Protein AF-A0A1Q7KFN0-F1 (afdb_monomer)

Structure (mmCIF, N/CA/C/O backbone):
data_AF-A0A1Q7KFN0-F1
#
_entry.id   AF-A0A1Q7KFN0-F1
#
loop_
_atom_site.group_PDB
_atom_site.id
_atom_site.type_symbol
_atom_site.label_atom_id
_atom_site.label_alt_id
_atom_site.label_comp_id
_atom_site.label_asym_id
_atom_site.label_entity_id
_atom_site.label_seq_id
_atom_site.pdbx_PDB_ins_code
_atom_site.Cartn_x
_atom_site.Cartn_y
_atom_site.Cartn_z
_atom_site.occupancy
_atom_site.B_iso_or_equiv
_atom_site.auth_seq_id
_atom_site.auth_comp_id
_atom_site.auth_asym_id
_atom_site.auth_atom_id
_atom_site.pdbx_PDB_model_num
ATOM 1 N N . SER A 1 1 ? 16.112 13.177 15.888 1.00 65.56 1 SER A N 1
ATOM 2 C CA . SER A 1 1 ? 15.838 13.779 17.212 1.00 65.56 1 SER A CA 1
ATOM 3 C C . SER A 1 1 ? 16.917 14.775 17.645 1.00 65.56 1 SER A C 1
ATOM 5 O O . SER A 1 1 ? 16.640 15.966 17.633 1.00 65.56 1 SER A O 1
ATOM 7 N N . ARG A 1 2 ? 18.161 14.354 17.947 1.00 73.88 2 ARG A N 1
ATOM 8 C CA . ARG A 1 2 ? 19.226 15.244 18.478 1.00 73.88 2 ARG A CA 1
ATOM 9 C C . ARG A 1 2 ? 19.540 16.455 17.589 1.00 73.88 2 ARG A C 1
ATOM 11 O O . ARG A 1 2 ? 19.522 17.576 18.077 1.00 73.88 2 ARG A O 1
ATOM 18 N N . ALA A 1 3 ? 19.723 16.244 16.283 1.00 80.25 3 ALA A N 1
ATOM 19 C CA . ALA A 1 3 ? 19.956 17.326 15.316 1.00 80.25 3 ALA A CA 1
ATOM 20 C C . ALA A 1 3 ? 18.764 18.298 15.159 1.00 80.25 3 ALA A C 1
ATOM 22 O O . ALA A 1 3 ? 18.931 19.402 14.658 1.00 80.25 3 ALA A O 1
ATOM 23 N N . ARG A 1 4 ? 17.562 17.892 15.593 1.00 76.81 4 ARG A N 1
ATOM 24 C CA . ARG A 1 4 ? 16.311 18.668 15.533 1.00 76.81 4 ARG A CA 1
ATOM 25 C C . ARG A 1 4 ? 15.853 19.152 16.919 1.00 76.81 4 ARG A C 1
ATOM 27 O O . ARG A 1 4 ? 14.724 19.607 17.038 1.00 76.81 4 ARG A O 1
ATOM 34 N N . VAL A 1 5 ? 16.679 18.986 17.961 1.00 83.19 5 VAL A N 1
ATOM 35 C CA . VAL A 1 5 ? 16.374 19.350 19.363 1.00 83.19 5 VAL A CA 1
ATOM 36 C C . VAL A 1 5 ? 14.979 18.866 19.803 1.00 83.19 5 VAL A C 1
ATOM 38 O O . VAL A 1 5 ? 14.179 19.596 20.375 1.00 83.19 5 VAL A O 1
ATOM 41 N N . SER A 1 6 ? 14.663 17.612 19.480 1.00 82.88 6 SER A N 1
ATOM 42 C CA . SER A 1 6 ? 13.371 16.979 19.772 1.00 82.88 6 SER A CA 1
ATOM 43 C C . SER A 1 6 ? 13.553 15.709 20.590 1.00 82.88 6 SER A C 1
ATOM 45 O O . SER A 1 6 ? 14.554 15.003 20.438 1.00 82.88 6 SER A O 1
ATOM 47 N N . ASP A 1 7 ? 12.564 15.408 21.433 1.00 86.81 7 ASP A N 1
ATOM 48 C CA . ASP A 1 7 ? 12.522 14.186 22.233 1.00 86.81 7 ASP A CA 1
ATOM 49 C C . ASP A 1 7 ? 12.481 12.940 21.320 1.00 86.81 7 ASP A C 1
ATOM 51 O O . ASP A 1 7 ? 11.559 12.811 20.504 1.00 86.81 7 ASP A O 1
ATOM 55 N N . PRO A 1 8 ? 13.456 12.012 21.422 1.00 84.94 8 PRO A N 1
ATOM 56 C CA . PRO A 1 8 ? 13.431 10.740 20.703 1.00 84.94 8 PRO A CA 1
ATOM 57 C C . PRO A 1 8 ? 12.134 9.937 20.877 1.00 84.94 8 PRO A C 1
ATOM 59 O O . PRO A 1 8 ? 11.718 9.273 19.925 1.00 84.94 8 PRO A O 1
ATOM 62 N N . ALA A 1 9 ? 11.475 10.025 22.038 1.00 86.94 9 ALA A N 1
ATOM 63 C CA . ALA A 1 9 ? 10.242 9.294 22.327 1.00 86.94 9 ALA A CA 1
ATOM 64 C C . ALA A 1 9 ? 9.109 9.641 21.349 1.00 86.94 9 ALA A C 1
ATOM 66 O O . ALA A 1 9 ? 8.301 8.778 21.001 1.00 86.94 9 ALA A O 1
ATOM 67 N N . LYS A 1 10 ? 9.092 10.873 20.821 1.00 85.00 10 LYS A N 1
ATOM 68 C CA . LYS A 1 10 ? 8.131 11.302 19.794 1.00 85.00 10 LYS A CA 1
ATOM 69 C C . LYS A 1 10 ? 8.190 10.419 18.543 1.00 85.00 10 LYS A C 1
ATOM 71 O O . LYS A 1 10 ? 7.154 10.142 17.946 1.00 85.00 10 LYS A O 1
ATOM 76 N N . TYR A 1 11 ? 9.386 9.985 18.151 1.00 85.75 11 TYR A N 1
ATOM 77 C CA . TYR A 1 11 ? 9.594 9.191 16.940 1.00 85.75 11 TYR A CA 1
ATOM 78 C C . TYR A 1 11 ? 9.414 7.701 17.221 1.00 85.75 11 TYR A C 1
ATOM 80 O O . TYR A 1 11 ? 8.598 7.046 16.578 1.00 85.75 11 TYR A O 1
ATOM 88 N N . LEU A 1 12 ? 10.106 7.201 18.248 1.00 84.25 12 LEU A N 1
ATOM 89 C CA . LEU A 1 12 ? 10.138 5.775 18.575 1.00 84.25 12 LEU A CA 1
ATOM 90 C C . LEU A 1 12 ? 8.803 5.258 19.120 1.00 84.25 12 LEU A C 1
ATOM 92 O O . LEU A 1 12 ? 8.400 4.152 18.784 1.00 84.25 12 LEU A O 1
ATOM 96 N N . HIS A 1 13 ? 8.110 6.049 19.942 1.00 82.69 13 HIS A N 1
ATOM 97 C CA . HIS A 1 13 ? 6.847 5.637 20.564 1.00 82.69 13 HIS A CA 1
ATOM 98 C C . HIS A 1 13 ? 5.632 6.325 19.943 1.00 82.69 13 HIS A C 1
ATOM 100 O O . HIS A 1 13 ? 4.580 5.707 19.824 1.00 82.69 13 HIS A O 1
ATOM 106 N N . GLY A 1 14 ? 5.765 7.594 19.539 1.00 81.56 14 GLY A N 1
ATOM 107 C CA . GLY A 1 14 ? 4.648 8.354 18.973 1.00 81.56 14 GLY A CA 1
ATOM 108 C C . GLY A 1 14 ? 4.213 7.846 17.597 1.00 81.56 14 GLY A C 1
ATOM 109 O O . GLY A 1 14 ? 3.041 7.534 17.405 1.00 81.56 14 GLY A O 1
ATOM 110 N N . ILE A 1 15 ? 5.153 7.755 16.650 1.00 82.69 15 ILE A N 1
ATOM 111 C CA . ILE A 1 15 ? 4.879 7.288 15.275 1.00 82.69 15 ILE A CA 1
ATOM 112 C C . ILE A 1 15 ? 5.407 5.874 14.998 1.00 82.69 15 ILE A C 1
ATOM 114 O O . ILE A 1 15 ? 4.896 5.207 14.101 1.00 82.69 15 ILE A O 1
ATOM 118 N N . GLY A 1 16 ? 6.364 5.388 15.796 1.00 83.19 16 GLY A N 1
ATOM 119 C CA . GLY A 1 16 ? 6.905 4.028 15.704 1.00 83.19 16 GLY A CA 1
ATOM 120 C C . GLY A 1 16 ? 8.104 3.876 14.766 1.00 83.19 16 GLY A C 1
ATOM 121 O O . GLY A 1 16 ? 8.415 2.757 14.381 1.00 83.19 16 GLY A O 1
ATOM 122 N N . ILE A 1 17 ? 8.756 4.975 14.380 1.00 85.38 17 ILE A N 1
ATOM 123 C CA . ILE A 1 17 ? 9.825 4.981 13.372 1.00 85.38 17 ILE A CA 1
ATOM 124 C C . ILE A 1 17 ? 11.192 5.010 14.062 1.00 85.38 17 ILE A C 1
ATOM 126 O O . ILE A 1 17 ? 11.511 5.968 14.777 1.00 85.38 17 ILE A O 1
ATOM 130 N N . ALA A 1 18 ? 12.011 3.978 13.831 1.00 86.12 18 ALA A N 1
ATOM 131 C CA . ALA A 1 18 ? 13.387 3.915 14.329 1.00 86.12 18 ALA A CA 1
ATOM 132 C C . ALA A 1 18 ? 14.419 4.465 13.335 1.00 86.12 18 ALA A C 1
ATOM 134 O O . ALA A 1 18 ? 15.419 5.060 13.751 1.00 86.12 18 ALA A O 1
ATOM 135 N N . LYS A 1 19 ? 14.186 4.270 12.036 1.00 87.88 19 LYS A N 1
ATOM 136 C CA . LYS A 1 19 ? 15.081 4.656 10.942 1.00 87.88 19 LYS A CA 1
ATOM 137 C C . LYS A 1 19 ? 14.258 5.134 9.742 1.00 87.88 19 LYS A C 1
ATOM 139 O O . LYS A 1 19 ? 13.042 5.019 9.733 1.00 87.88 19 LYS A O 1
ATOM 144 N N . MET A 1 20 ? 14.926 5.781 8.793 1.00 88.56 20 MET A N 1
ATOM 145 C CA . MET A 1 20 ? 14.329 6.186 7.523 1.00 88.56 20 MET A CA 1
ATOM 146 C C . MET A 1 20 ? 15.378 6.064 6.425 1.00 88.56 20 MET A C 1
ATOM 148 O O . MET A 1 20 ? 16.540 6.432 6.629 1.00 88.56 20 MET A O 1
ATOM 152 N N . SER A 1 21 ? 14.959 5.582 5.261 1.00 90.50 21 SER A N 1
ATOM 153 C CA . SER A 1 21 ? 15.815 5.490 4.079 1.00 90.50 21 SER A CA 1
ATOM 154 C C . SER A 1 21 ? 15.683 6.748 3.225 1.00 90.50 21 SER A C 1
ATOM 156 O O . SER A 1 21 ? 14.578 7.220 2.969 1.00 90.50 21 SER A O 1
ATOM 158 N N . ILE A 1 22 ? 16.814 7.298 2.782 1.00 91.00 22 ILE A N 1
ATOM 159 C CA . ILE A 1 22 ? 16.879 8.453 1.879 1.00 91.00 22 ILE A CA 1
ATOM 160 C C . ILE A 1 22 ? 17.709 8.033 0.661 1.00 91.00 22 ILE A C 1
ATOM 162 O O . ILE A 1 22 ? 18.765 7.425 0.856 1.00 91.00 22 ILE A O 1
ATOM 166 N N . PRO A 1 23 ? 17.256 8.327 -0.570 1.00 92.31 23 PRO A N 1
ATOM 167 C CA . PRO A 1 23 ? 18.005 7.973 -1.767 1.00 92.31 23 PRO A CA 1
ATOM 168 C C . PRO A 1 23 ? 19.301 8.785 -1.849 1.00 92.31 23 PRO A C 1
ATOM 170 O O . PRO A 1 23 ? 19.356 9.938 -1.410 1.00 92.31 23 PRO A O 1
ATOM 173 N N . ASP A 1 24 ? 20.342 8.195 -2.436 1.00 92.31 24 ASP A N 1
ATOM 174 C CA . ASP A 1 24 ? 21.541 8.950 -2.800 1.00 92.31 24 ASP A CA 1
ATOM 175 C C . ASP A 1 24 ? 21.250 9.915 -3.969 1.00 92.31 24 ASP A C 1
ATOM 177 O O . ASP A 1 24 ? 20.260 9.797 -4.687 1.00 92.31 24 ASP A O 1
ATOM 181 N N . THR A 1 25 ? 22.156 10.862 -4.195 1.00 90.06 25 THR A N 1
ATOM 182 C CA . THR A 1 25 ? 22.111 11.906 -5.230 1.00 90.06 25 THR A CA 1
ATOM 183 C C . THR A 1 25 ? 21.866 11.359 -6.642 1.00 90.06 25 THR A C 1
ATOM 185 O O . THR A 1 25 ? 21.316 12.062 -7.485 1.00 90.06 25 THR A O 1
ATOM 188 N N . TYR A 1 26 ? 22.270 10.114 -6.908 1.00 90.25 26 TYR A N 1
ATOM 189 C CA . TYR A 1 26 ? 22.143 9.455 -8.213 1.00 90.25 26 TYR A CA 1
ATOM 190 C C . TYR A 1 26 ? 21.016 8.413 -8.270 1.00 90.25 26 TYR A C 1
ATOM 192 O O . TYR A 1 26 ? 20.997 7.581 -9.177 1.00 90.25 26 TYR A O 1
ATOM 200 N N . GLN A 1 27 ? 20.099 8.422 -7.299 1.00 94.62 27 GLN A N 1
ATOM 201 C CA . GLN A 1 27 ? 18.967 7.502 -7.240 1.00 94.62 27 GLN A CA 1
ATOM 202 C C . GLN A 1 27 ? 17.648 8.273 -7.301 1.00 94.62 27 GLN A C 1
ATOM 204 O O . GLN A 1 27 ? 17.319 9.051 -6.409 1.00 94.62 27 GLN A O 1
ATOM 209 N N . ASP A 1 28 ? 16.875 8.013 -8.349 1.00 96.44 28 ASP A N 1
ATOM 210 C CA . ASP A 1 28 ? 15.471 8.399 -8.454 1.00 96.44 28 ASP A CA 1
ATOM 211 C C . ASP A 1 28 ? 14.565 7.154 -8.390 1.00 96.44 28 ASP A C 1
ATOM 213 O O . ASP A 1 28 ? 15.042 6.019 -8.275 1.00 96.44 28 ASP A O 1
ATOM 217 N N . SER A 1 29 ? 13.249 7.354 -8.473 1.00 96.62 29 SER A N 1
ATOM 218 C CA . SER A 1 29 ? 12.259 6.267 -8.509 1.00 96.62 29 SER A CA 1
ATOM 219 C C . SER A 1 29 ? 12.517 5.267 -9.645 1.00 96.62 29 SER A C 1
ATOM 221 O O . SER A 1 29 ? 12.348 4.062 -9.467 1.00 96.62 29 SER A O 1
ATOM 223 N N . SER A 1 30 ? 13.024 5.725 -10.793 1.00 98.06 30 SER A N 1
ATOM 224 C CA . SER A 1 30 ? 13.352 4.843 -11.917 1.00 98.06 30 SER A CA 1
ATOM 225 C C . SER A 1 30 ? 14.503 3.901 -11.575 1.00 98.06 30 SER A C 1
ATOM 227 O O . SER A 1 30 ? 14.438 2.709 -11.882 1.00 98.06 30 SER A O 1
ATOM 229 N N . VAL A 1 31 ? 15.560 4.415 -10.939 1.00 98.00 31 VAL A N 1
ATOM 230 C CA . VAL A 1 31 ? 16.719 3.616 -10.515 1.00 98.00 31 VAL A CA 1
ATOM 231 C C . VAL A 1 31 ? 16.319 2.614 -9.433 1.00 98.00 31 VAL A C 1
ATOM 233 O O . VAL A 1 31 ? 16.723 1.450 -9.495 1.00 98.00 31 VAL A O 1
ATOM 236 N N . LEU A 1 32 ? 15.507 3.039 -8.460 1.00 98.38 32 LEU A N 1
ATOM 237 C CA . LEU A 1 32 ? 15.004 2.158 -7.404 1.00 98.38 32 LEU A CA 1
ATOM 238 C C . LEU A 1 32 ? 14.172 1.007 -7.992 1.00 98.38 32 LEU A C 1
ATOM 240 O O . LEU A 1 32 ? 14.457 -0.156 -7.696 1.00 98.38 32 LEU A O 1
ATOM 244 N N . ALA A 1 33 ? 13.225 1.304 -8.888 1.00 98.62 33 ALA A N 1
ATOM 245 C CA . ALA A 1 33 ? 12.440 0.282 -9.581 1.00 98.62 33 ALA A CA 1
ATOM 246 C C . ALA A 1 33 ? 13.307 -0.664 -10.419 1.00 98.62 33 ALA A C 1
ATOM 248 O O . ALA A 1 33 ? 13.154 -1.883 -10.329 1.00 98.62 33 ALA A O 1
ATOM 249 N N . ALA A 1 34 ? 14.246 -0.134 -11.210 1.00 98.50 34 ALA A N 1
ATOM 250 C CA . ALA A 1 34 ? 15.111 -0.960 -12.049 1.00 98.50 34 ALA A CA 1
ATOM 251 C C . ALA A 1 34 ? 15.941 -1.952 -11.224 1.00 98.50 34 ALA A C 1
ATOM 253 O O . ALA A 1 34 ? 16.061 -3.111 -11.620 1.00 98.50 34 ALA A O 1
ATOM 254 N N . ASN A 1 35 ? 16.459 -1.533 -10.065 1.00 98.38 35 ASN A N 1
ATOM 255 C CA . ASN A 1 35 ? 17.198 -2.417 -9.163 1.00 98.38 35 ASN A CA 1
ATOM 256 C C . ASN A 1 35 ? 16.303 -3.508 -8.558 1.00 98.38 35 ASN A C 1
ATOM 258 O O . ASN A 1 35 ? 16.686 -4.677 -8.588 1.00 98.38 35 ASN A O 1
ATOM 262 N N . ALA A 1 36 ? 15.106 -3.158 -8.074 1.00 98.69 36 ALA A N 1
ATOM 263 C CA . ALA A 1 36 ? 14.165 -4.132 -7.512 1.00 98.69 36 ALA A CA 1
ATOM 264 C C . ALA A 1 36 ? 13.728 -5.179 -8.554 1.00 98.69 36 ALA A C 1
ATOM 266 O O . ALA A 1 36 ? 13.680 -6.377 -8.270 1.00 98.69 36 ALA A O 1
ATOM 267 N N . ILE A 1 37 ? 13.457 -4.739 -9.786 1.00 98.75 37 ILE A N 1
ATOM 268 C CA . ILE A 1 37 ? 13.063 -5.622 -10.889 1.00 98.75 37 ILE A CA 1
ATOM 269 C C . ILE A 1 37 ? 14.236 -6.495 -11.340 1.00 98.75 37 ILE A C 1
ATOM 271 O O . ILE A 1 37 ? 14.052 -7.691 -11.554 1.00 98.75 37 ILE A O 1
ATOM 275 N N . PHE A 1 38 ? 15.438 -5.929 -11.457 1.00 98.62 38 PHE A N 1
ATOM 276 C CA . PHE A 1 38 ? 16.647 -6.689 -11.772 1.00 98.62 38 PHE A CA 1
ATOM 277 C C . PHE A 1 38 ? 16.875 -7.804 -10.742 1.00 98.62 38 PHE A C 1
ATOM 279 O O . PHE A 1 38 ? 17.011 -8.967 -11.110 1.00 98.62 38 PHE A O 1
ATOM 286 N N . GLU A 1 39 ? 16.819 -7.479 -9.450 1.00 98.56 39 GLU A N 1
ATOM 287 C CA . GLU A 1 39 ? 16.966 -8.454 -8.367 1.00 98.56 39 GLU A CA 1
ATOM 288 C C . GLU A 1 39 ? 15.898 -9.555 -8.426 1.00 98.56 39 GLU A C 1
ATOM 290 O O . GLU A 1 39 ? 16.213 -10.736 -8.254 1.00 98.56 39 GLU A O 1
ATOM 295 N N . LEU A 1 40 ? 14.645 -9.197 -8.723 1.00 98.50 40 LEU A N 1
ATOM 296 C CA . LEU A 1 40 ? 13.559 -10.157 -8.912 1.00 98.50 40 LEU A CA 1
ATOM 297 C C . LEU A 1 40 ? 13.821 -11.100 -10.093 1.00 98.50 40 LEU A C 1
ATOM 299 O O . LEU A 1 40 ? 13.615 -12.311 -9.949 1.00 98.50 40 LEU A O 1
ATOM 303 N N . ILE A 1 41 ? 14.268 -10.571 -11.238 1.00 98.25 41 ILE A N 1
ATOM 304 C CA . ILE A 1 41 ? 14.582 -11.352 -12.443 1.00 98.25 41 ILE A CA 1
ATOM 305 C C . ILE A 1 41 ? 15.714 -12.339 -12.152 1.00 98.25 41 ILE A C 1
ATOM 307 O O . ILE A 1 41 ? 15.545 -13.534 -12.404 1.00 98.25 41 ILE A O 1
ATOM 311 N N . GLU A 1 42 ? 16.817 -11.870 -11.562 1.00 98.19 42 GLU A N 1
ATOM 312 C CA . GLU A 1 42 ? 17.982 -12.701 -11.242 1.00 98.19 42 GLU A CA 1
ATOM 313 C C . GLU A 1 42 ? 17.633 -13.802 -10.231 1.00 98.19 42 GLU A C 1
ATOM 315 O O . GLU A 1 42 ? 17.916 -14.979 -10.459 1.00 98.19 42 GLU A O 1
ATOM 320 N N . ARG A 1 43 ? 16.941 -13.460 -9.133 1.00 97.38 43 ARG A N 1
ATOM 321 C CA . ARG A 1 43 ? 16.572 -14.430 -8.083 1.00 97.38 43 ARG A CA 1
ATOM 322 C C . ARG A 1 43 ? 15.616 -15.517 -8.556 1.00 97.38 43 ARG A C 1
ATOM 324 O O . ARG A 1 43 ? 15.597 -16.603 -7.981 1.00 97.38 43 ARG A O 1
ATOM 331 N N . ASN A 1 44 ? 14.806 -15.228 -9.571 1.00 96.38 44 ASN A N 1
ATOM 332 C CA . ASN A 1 44 ? 13.853 -16.180 -10.137 1.00 96.38 44 ASN A CA 1
ATOM 333 C C . ASN A 1 44 ? 14.339 -16.790 -11.462 1.00 96.38 44 ASN A C 1
ATOM 335 O O . ASN A 1 44 ? 13.585 -17.546 -12.076 1.00 96.38 44 ASN A O 1
ATOM 339 N N . A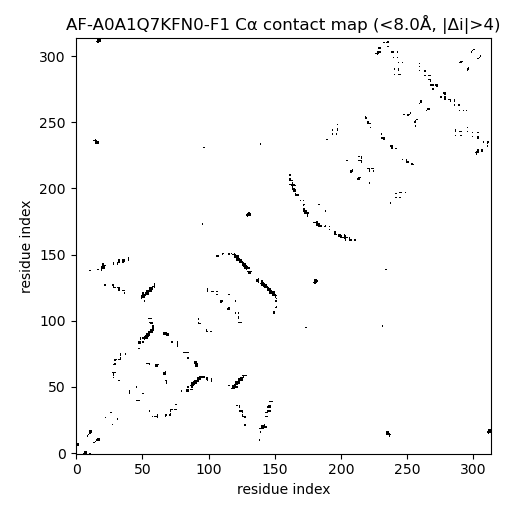SN A 1 45 ? 15.571 -16.483 -11.893 1.00 96.25 45 ASN A N 1
ATOM 340 C CA . ASN A 1 45 ? 16.154 -16.922 -13.162 1.00 96.25 45 ASN A CA 1
ATOM 341 C C . ASN A 1 45 ? 15.194 -16.706 -14.352 1.00 96.25 45 ASN A C 1
ATOM 343 O O . ASN A 1 45 ? 14.941 -17.610 -15.156 1.00 96.25 45 ASN A O 1
ATOM 347 N N . LEU A 1 46 ? 14.576 -15.522 -14.417 1.00 96.56 46 LEU A N 1
ATOM 348 C CA . LEU A 1 46 ? 13.593 -15.208 -15.451 1.00 96.56 46 LEU A CA 1
ATOM 349 C C . LEU A 1 46 ? 14.297 -14.797 -16.741 1.00 96.56 46 LEU A C 1
ATOM 351 O O . LEU A 1 46 ? 15.132 -13.899 -16.762 1.00 96.56 46 LEU A O 1
ATOM 355 N N . SER A 1 47 ? 13.896 -15.401 -17.858 1.00 96.31 47 SER A N 1
ATOM 356 C CA . SER A 1 47 ? 14.276 -14.876 -19.168 1.00 96.31 47 SER A CA 1
ATOM 357 C C . SER A 1 47 ? 13.473 -13.602 -19.466 1.00 96.31 47 SER A C 1
ATOM 359 O O . SER A 1 47 ? 12.241 -13.659 -19.395 1.00 96.31 47 SER A O 1
ATOM 361 N N . PRO A 1 48 ? 14.108 -12.492 -19.892 1.00 96.25 48 PRO A N 1
ATOM 362 C CA . PRO A 1 48 ? 13.404 -11.286 -20.338 1.00 96.25 48 PRO A CA 1
ATOM 363 C C . PRO A 1 48 ? 12.333 -11.554 -21.406 1.00 96.25 48 PRO A C 1
ATOM 365 O O . PRO A 1 48 ? 11.268 -10.940 -21.396 1.00 96.25 48 PRO A O 1
ATOM 368 N N . ALA A 1 49 ? 12.557 -12.544 -22.279 1.00 95.50 49 ALA A N 1
ATOM 369 C CA . ALA A 1 49 ? 11.593 -12.949 -23.304 1.00 95.50 49 ALA A CA 1
ATOM 370 C C . ALA A 1 49 ? 10.259 -13.464 -22.719 1.00 95.50 49 ALA A C 1
ATOM 372 O O . ALA A 1 49 ? 9.213 -13.350 -23.363 1.00 95.50 49 ALA A O 1
ATOM 373 N N . ASN A 1 50 ? 10.277 -13.979 -21.487 1.00 96.62 50 ASN A N 1
ATOM 374 C CA . ASN A 1 50 ? 9.105 -14.517 -20.795 1.00 96.62 50 ASN A CA 1
ATOM 375 C C . ASN A 1 50 ? 8.344 -13.457 -19.978 1.00 96.62 50 ASN A C 1
ATOM 377 O O . ASN A 1 50 ? 7.321 -13.782 -19.380 1.00 96.62 50 ASN A O 1
ATOM 381 N N . ILE A 1 51 ? 8.790 -12.196 -19.967 1.00 97.81 51 ILE A N 1
ATOM 382 C CA . ILE A 1 51 ? 8.141 -11.098 -19.234 1.00 97.81 51 ILE A CA 1
ATOM 383 C C . ILE A 1 51 ? 7.277 -10.301 -20.204 1.00 97.81 51 ILE A C 1
ATOM 385 O O . ILE A 1 51 ? 7.807 -9.642 -21.097 1.00 97.81 51 ILE A O 1
ATOM 389 N N . ALA A 1 52 ? 5.956 -10.372 -20.068 1.00 97.44 52 ALA A N 1
ATOM 390 C CA . ALA A 1 52 ? 5.001 -9.688 -20.943 1.00 97.44 52 ALA A CA 1
ATOM 391 C C . ALA A 1 52 ? 4.816 -8.213 -20.630 1.00 97.44 52 ALA A C 1
ATOM 393 O O . ALA A 1 52 ? 4.604 -7.428 -21.554 1.00 97.44 52 ALA A O 1
ATOM 394 N N . ARG A 1 53 ? 4.908 -7.850 -19.356 1.00 97.19 53 ARG A N 1
ATOM 395 C CA . ARG A 1 53 ? 4.651 -6.494 -18.887 1.00 97.19 53 ARG A CA 1
ATOM 396 C C . ARG A 1 53 ? 5.490 -6.169 -17.659 1.00 97.19 53 ARG A C 1
ATOM 398 O O . ARG A 1 53 ? 5.744 -7.055 -16.845 1.00 97.19 53 ARG A O 1
ATOM 405 N N . ILE A 1 54 ? 5.931 -4.919 -17.586 1.00 98.44 54 ILE A N 1
ATOM 406 C CA . ILE A 1 54 ? 6.587 -4.302 -16.435 1.00 98.44 54 ILE A CA 1
ATOM 407 C C . ILE A 1 54 ? 5.839 -2.997 -16.169 1.00 98.44 54 ILE A C 1
ATOM 409 O O . ILE A 1 54 ? 6.107 -1.976 -16.801 1.00 98.44 54 ILE A O 1
ATOM 413 N N . ASP A 1 55 ? 4.875 -3.058 -15.263 1.00 98.44 55 ASP A N 1
ATOM 414 C CA . ASP A 1 55 ? 4.047 -1.919 -14.887 1.00 98.44 55 ASP A CA 1
ATOM 415 C C . ASP A 1 55 ? 4.602 -1.276 -13.613 1.00 98.44 55 ASP A C 1
ATOM 417 O O . ASP A 1 55 ? 4.979 -1.971 -12.665 1.00 98.44 55 ASP A O 1
ATOM 421 N N . ILE A 1 56 ? 4.688 0.055 -13.602 1.00 98.56 56 ILE A N 1
ATOM 422 C CA . ILE A 1 56 ? 5.230 0.820 -12.477 1.00 98.56 56 ILE A CA 1
ATOM 423 C C . ILE A 1 56 ? 4.101 1.585 -11.798 1.00 98.56 56 ILE A C 1
ATOM 425 O O . ILE A 1 56 ? 3.389 2.336 -12.454 1.00 98.56 56 ILE A O 1
ATOM 429 N N . ALA A 1 57 ? 3.961 1.427 -10.489 1.00 98.38 57 ALA A N 1
ATOM 430 C CA . ALA A 1 57 ? 3.081 2.226 -9.650 1.00 98.38 57 ALA A CA 1
ATOM 431 C C . ALA A 1 57 ? 3.926 3.217 -8.843 1.00 98.38 57 ALA A C 1
ATOM 433 O O . ALA A 1 57 ? 4.845 2.811 -8.127 1.00 98.38 57 ALA A O 1
ATOM 434 N N . THR A 1 58 ? 3.666 4.514 -9.003 1.00 97.44 58 THR A N 1
ATOM 435 C CA . THR A 1 58 ? 4.441 5.561 -8.326 1.00 97.44 58 THR A CA 1
ATOM 436 C C . THR A 1 58 ? 3.681 6.881 -8.258 1.00 97.44 58 THR A C 1
ATOM 438 O O . THR A 1 58 ? 3.002 7.295 -9.202 1.00 97.44 58 THR A O 1
ATOM 441 N N . GLU A 1 59 ? 3.861 7.611 -7.162 1.00 94.81 59 GLU A N 1
ATOM 442 C CA . GLU A 1 59 ? 3.518 9.034 -7.067 1.00 94.81 59 GLU A CA 1
ATOM 443 C C . GLU A 1 59 ? 4.738 9.952 -7.282 1.00 94.81 59 GLU A C 1
ATOM 445 O O . GLU A 1 59 ? 4.634 11.182 -7.266 1.00 94.81 59 GLU A O 1
ATOM 450 N N . THR A 1 60 ? 5.904 9.364 -7.546 1.00 94.06 60 THR A N 1
ATOM 451 C CA . THR A 1 60 ? 7.195 10.026 -7.762 1.00 94.06 60 THR A CA 1
ATOM 452 C C . THR A 1 60 ? 7.660 9.846 -9.210 1.00 94.06 60 THR A C 1
ATOM 454 O O . THR A 1 60 ? 8.779 9.410 -9.482 1.00 94.06 60 THR A O 1
ATOM 457 N N . GLY A 1 61 ? 6.792 10.194 -10.162 1.00 92.94 61 GLY A N 1
ATOM 458 C CA . GLY A 1 61 ? 7.151 10.238 -11.583 1.00 92.94 61 GLY A CA 1
ATOM 459 C C . GLY A 1 61 ? 8.275 11.248 -11.858 1.00 92.94 61 GLY A C 1
ATOM 460 O O . GLY A 1 61 ? 8.383 12.272 -11.181 1.00 92.94 61 GLY A O 1
ATOM 461 N N . VAL A 1 62 ? 9.114 10.950 -12.850 1.00 93.06 62 VAL A N 1
ATOM 462 C CA . VAL A 1 62 ? 10.271 11.786 -13.237 1.00 93.06 62 VAL A CA 1
ATOM 463 C C . VAL A 1 62 ? 10.023 12.626 -14.493 1.00 93.06 62 VAL A C 1
ATOM 465 O O . VAL A 1 62 ? 10.810 13.516 -14.803 1.00 93.06 62 VAL A O 1
ATOM 468 N N . ASP A 1 63 ? 8.940 12.340 -15.213 1.00 94.25 63 ASP A N 1
ATOM 469 C CA . ASP A 1 63 ? 8.514 13.016 -16.437 1.00 94.25 63 ASP A CA 1
ATOM 470 C C . ASP A 1 63 ? 6.975 12.973 -16.515 1.00 94.25 63 ASP A C 1
ATOM 472 O O . ASP A 1 63 ? 6.347 12.069 -15.959 1.00 94.25 63 ASP A O 1
ATOM 476 N N . GLU A 1 64 ? 6.353 13.964 -17.156 1.00 92.12 64 GLU A N 1
ATOM 477 C CA . GLU A 1 64 ? 4.886 14.067 -17.245 1.00 92.12 64 GLU A CA 1
ATOM 478 C C . GLU A 1 64 ? 4.282 13.206 -18.363 1.00 92.12 64 GLU A C 1
ATOM 480 O O . GLU A 1 64 ? 3.083 12.935 -18.357 1.00 92.12 64 GLU A O 1
ATOM 485 N N . SER A 1 65 ? 5.092 12.781 -19.334 1.00 93.94 65 SER A N 1
ATOM 486 C CA . SER A 1 65 ? 4.638 12.015 -20.495 1.00 93.94 65 SER A CA 1
ATOM 487 C C . SER A 1 65 ? 5.341 10.671 -20.616 1.00 93.94 65 SER A C 1
ATOM 489 O O . SER A 1 65 ? 4.696 9.664 -20.917 1.00 93.94 65 SER A O 1
ATOM 491 N N . LYS A 1 66 ? 6.658 10.631 -20.410 1.00 96.69 66 LYS A N 1
ATOM 492 C CA . LYS A 1 66 ? 7.433 9.399 -20.500 1.00 96.69 66 LYS A CA 1
ATOM 493 C C . LYS A 1 66 ? 7.337 8.631 -19.173 1.00 96.69 66 LYS A C 1
ATOM 495 O O . LYS A 1 66 ? 7.908 9.080 -18.185 1.00 96.69 66 LYS A O 1
ATOM 500 N N . PRO A 1 67 ? 6.714 7.440 -19.142 1.00 96.88 67 PRO A N 1
ATOM 501 C CA . PRO A 1 67 ? 6.529 6.706 -17.893 1.00 96.88 67 PRO A CA 1
ATOM 502 C C . PRO A 1 67 ? 7.865 6.215 -17.325 1.00 96.88 67 PRO A C 1
ATOM 504 O O . PRO A 1 67 ? 8.767 5.841 -18.089 1.00 96.88 67 PRO A O 1
ATOM 507 N N . VAL A 1 68 ? 7.961 6.098 -15.996 1.00 98.06 68 VAL A N 1
ATOM 508 C CA . VAL A 1 68 ? 9.097 5.463 -15.298 1.00 98.06 68 VAL A CA 1
ATOM 509 C C . VAL A 1 68 ? 9.416 4.082 -15.890 1.00 98.06 68 VAL A C 1
ATOM 511 O O . VAL A 1 68 ? 10.587 3.744 -16.085 1.00 98.06 68 VAL A O 1
ATOM 514 N N . ALA A 1 69 ? 8.393 3.326 -16.308 1.00 97.94 69 ALA A N 1
ATOM 515 C CA . ALA A 1 69 ? 8.541 2.040 -16.996 1.00 97.94 69 ALA A CA 1
ATOM 516 C C . ALA A 1 69 ? 9.505 2.103 -18.200 1.00 97.94 69 ALA A C 1
ATOM 518 O O . ALA A 1 69 ? 10.341 1.219 -18.385 1.00 97.94 69 ALA A O 1
ATOM 519 N N . ALA A 1 70 ? 9.472 3.178 -18.996 1.00 97.44 70 ALA A N 1
ATOM 520 C CA . ALA A 1 70 ? 10.351 3.322 -20.156 1.00 97.44 70 ALA A CA 1
ATOM 521 C C . ALA A 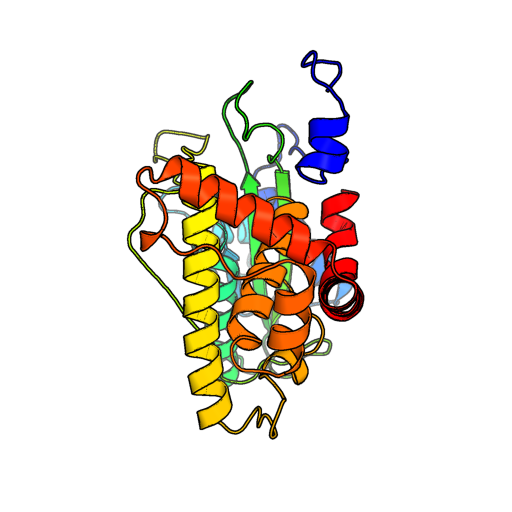1 70 ? 11.827 3.522 -19.763 1.00 97.44 70 ALA A C 1
ATOM 523 O O . ALA A 1 70 ? 12.726 3.033 -20.454 1.00 97.44 70 ALA A O 1
ATOM 524 N N . TYR A 1 71 ? 12.098 4.227 -18.659 1.00 98.00 71 TYR A N 1
ATOM 525 C CA . TYR A 1 71 ? 13.454 4.369 -18.118 1.00 98.00 71 TYR A CA 1
ATOM 526 C C . TYR A 1 71 ? 13.965 3.039 -17.557 1.00 98.00 71 TYR A C 1
ATOM 528 O O . TYR A 1 71 ? 15.092 2.640 -17.860 1.00 98.00 71 TYR A O 1
ATOM 536 N N . VAL A 1 72 ? 13.111 2.319 -16.824 1.00 98.38 72 VAL A N 1
ATOM 537 C CA . VAL A 1 72 ? 13.390 0.973 -16.302 1.00 98.38 72 VAL A CA 1
ATOM 538 C C . VAL A 1 72 ? 13.752 0.007 -17.431 1.00 98.38 72 VAL A C 1
ATOM 540 O O . VAL A 1 72 ? 14.789 -0.649 -17.356 1.00 98.38 72 VAL A O 1
ATOM 543 N N . HIS A 1 73 ? 12.974 -0.030 -18.518 1.00 97.69 73 HIS A N 1
ATOM 544 C CA . HIS A 1 73 ? 13.289 -0.852 -19.692 1.00 97.69 73 HIS A CA 1
ATOM 545 C C . HIS A 1 73 ? 14.688 -0.551 -20.236 1.00 97.69 73 HIS A C 1
ATOM 547 O O . HIS A 1 73 ? 15.483 -1.465 -20.446 1.00 97.69 73 HIS A O 1
ATOM 553 N N . GLY A 1 74 ? 15.012 0.732 -20.424 1.00 97.56 74 GLY A N 1
ATOM 554 C CA . GLY A 1 74 ? 16.323 1.150 -20.914 1.00 97.56 74 GLY A CA 1
ATOM 555 C C . GLY A 1 74 ? 17.475 0.718 -20.001 1.00 97.56 74 GLY A C 1
ATOM 556 O O . GLY A 1 74 ? 18.527 0.324 -20.500 1.00 97.56 74 GLY A O 1
ATOM 557 N N . MET A 1 75 ? 17.286 0.758 -18.679 1.00 98.12 75 MET A N 1
ATOM 558 C CA . MET A 1 75 ? 18.288 0.303 -17.708 1.00 98.12 75 MET A CA 1
ATOM 559 C C . MET A 1 75 ? 18.447 -1.220 -17.698 1.00 98.12 75 MET A C 1
ATOM 561 O O . MET A 1 75 ? 19.574 -1.714 -17.711 1.00 98.12 75 MET A O 1
ATOM 565 N N . LEU A 1 76 ? 17.350 -1.978 -17.751 1.00 98.38 76 LEU A N 1
ATOM 566 C CA . LEU A 1 76 ? 17.400 -3.442 -17.809 1.00 98.38 76 LEU A CA 1
ATOM 567 C C . LEU A 1 76 ? 18.032 -3.938 -19.120 1.00 98.38 76 LEU A C 1
ATOM 569 O O . LEU A 1 76 ? 18.824 -4.880 -19.105 1.00 98.38 76 LEU A O 1
ATOM 573 N N . GLU A 1 77 ? 17.774 -3.283 -20.255 1.00 97.88 77 GLU A N 1
ATOM 574 C CA . GLU A 1 77 ? 18.407 -3.638 -21.535 1.00 97.88 77 GLU A CA 1
ATOM 575 C C . GLU A 1 77 ? 19.928 -3.408 -21.549 1.00 97.88 77 GLU A C 1
ATOM 577 O O . GLU A 1 77 ? 20.636 -4.083 -22.298 1.00 97.88 77 GLU A O 1
ATOM 582 N N . GLN A 1 78 ? 20.472 -2.530 -20.696 1.00 97.75 78 GLN A N 1
ATOM 583 C CA . GLN A 1 78 ? 21.929 -2.423 -20.522 1.00 97.75 78 GLN A CA 1
ATOM 584 C C . GLN A 1 78 ? 22.534 -3.690 -19.901 1.00 97.75 78 GLN A C 1
ATOM 586 O O . GLN A 1 78 ? 23.718 -3.957 -20.102 1.00 97.75 78 GLN A O 1
ATOM 591 N N . LYS A 1 79 ? 21.742 -4.472 -19.155 1.00 97.62 79 LYS A N 1
ATOM 592 C CA . LYS A 1 79 ? 22.163 -5.747 -18.556 1.00 97.62 79 LYS A CA 1
ATOM 593 C C . LYS A 1 79 ? 21.847 -6.941 -19.445 1.00 97.62 79 LYS A C 1
ATOM 595 O O . LYS A 1 79 ? 22.716 -7.780 -19.656 1.00 97.62 79 LYS A O 1
ATOM 600 N N . TYR A 1 80 ? 20.639 -6.995 -19.996 1.00 97.69 80 TYR A N 1
ATOM 601 C CA . TYR A 1 80 ? 20.156 -8.159 -20.746 1.00 97.69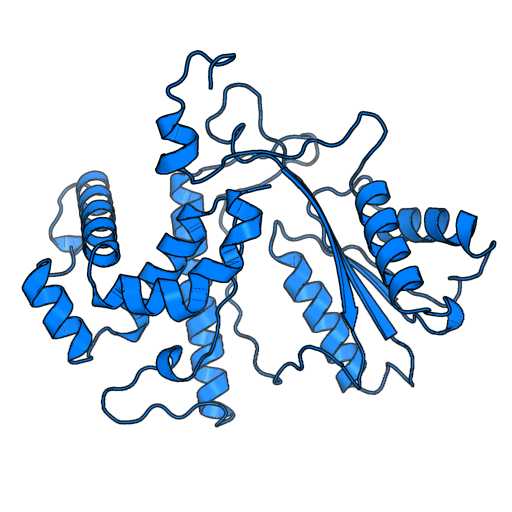 80 TYR A CA 1
ATOM 602 C C . TYR A 1 80 ? 20.360 -8.072 -22.264 1.00 97.69 80 TYR A C 1
ATOM 604 O O . TYR A 1 80 ? 20.102 -9.038 -22.980 1.00 97.69 80 TYR A O 1
ATOM 612 N N . GLY A 1 81 ? 20.842 -6.934 -22.763 1.00 97.81 81 GLY A N 1
ATOM 613 C CA . GLY A 1 81 ? 21.094 -6.693 -24.177 1.00 97.81 81 GLY A CA 1
ATOM 614 C C . GLY A 1 81 ? 20.019 -5.831 -24.836 1.00 97.81 81 GLY A C 1
ATOM 615 O O . GLY A 1 81 ? 18.828 -5.892 -24.524 1.00 97.81 81 GLY A O 1
ATOM 616 N N . LYS A 1 82 ? 20.459 -5.020 -25.803 1.00 96.88 82 LYS A N 1
ATOM 617 C CA . LYS A 1 82 ? 19.596 -4.092 -26.537 1.00 96.88 82 LYS A CA 1
ATOM 618 C C . LYS A 1 82 ? 18.460 -4.840 -27.235 1.00 96.88 82 LYS A C 1
ATOM 620 O O . LYS A 1 82 ? 18.694 -5.706 -28.076 1.00 96.88 82 LYS A O 1
ATOM 625 N N . GLY A 1 83 ? 17.229 -4.430 -26.956 1.00 95.88 83 GLY A N 1
ATOM 626 C CA . GLY A 1 83 ? 16.018 -5.011 -27.515 1.00 95.88 83 GLY A CA 1
ATOM 627 C C . GLY A 1 83 ? 15.488 -6.262 -26.807 1.00 95.88 83 GLY A C 1
ATOM 628 O O . GLY A 1 83 ? 14.496 -6.818 -27.284 1.00 95.88 83 GLY A O 1
ATOM 629 N N . ALA A 1 84 ? 16.106 -6.700 -25.703 1.00 97.25 84 ALA A N 1
ATOM 630 C CA . ALA A 1 84 ? 15.660 -7.862 -24.930 1.00 97.25 84 ALA A CA 1
ATOM 631 C C . ALA A 1 84 ? 14.225 -7.716 -24.388 1.00 97.25 84 ALA A C 1
ATOM 633 O O . ALA A 1 84 ? 13.549 -8.724 -24.192 1.00 97.25 84 ALA A O 1
ATOM 634 N N . LEU A 1 85 ? 13.740 -6.479 -24.206 1.00 97.19 85 LEU A N 1
ATOM 635 C CA . LEU A 1 85 ? 12.413 -6.168 -23.664 1.00 97.19 85 LEU A CA 1
ATOM 636 C C . LEU A 1 85 ? 11.476 -5.523 -24.702 1.00 97.19 85 LEU A C 1
ATOM 638 O O . LEU A 1 85 ? 10.427 -4.988 -24.354 1.00 97.19 85 LEU A O 1
ATOM 642 N N . LYS A 1 86 ? 11.786 -5.604 -26.006 1.00 95.44 86 LYS A N 1
ATOM 643 C CA . LYS A 1 86 ? 10.937 -5.024 -27.076 1.00 95.44 86 LYS A CA 1
ATOM 644 C C . LYS A 1 86 ? 9.513 -5.575 -27.135 1.00 95.44 86 LYS A C 1
ATOM 646 O O . LYS A 1 86 ? 8.642 -4.942 -27.721 1.00 95.44 86 LYS A O 1
ATOM 651 N N . LYS A 1 87 ? 9.291 -6.781 -26.607 1.00 95.31 87 LYS A N 1
ATOM 652 C CA . LYS A 1 87 ? 7.975 -7.440 -26.552 1.00 95.31 87 LYS A CA 1
ATOM 653 C C . LYS A 1 87 ? 7.357 -7.379 -25.154 1.00 95.31 87 LYS A C 1
ATOM 655 O O . LYS A 1 87 ? 6.462 -8.171 -24.855 1.00 95.31 87 LYS A O 1
ATOM 660 N N . THR A 1 88 ? 7.862 -6.494 -24.305 1.00 97.25 88 THR A N 1
ATOM 661 C CA . THR A 1 88 ? 7.385 -6.248 -22.947 1.00 97.25 88 THR A CA 1
ATOM 662 C C . THR A 1 88 ? 6.696 -4.888 -22.953 1.00 97.25 88 THR A C 1
ATOM 664 O O . THR A 1 88 ? 7.296 -3.907 -23.387 1.00 97.25 88 THR A O 1
ATOM 667 N N . SER A 1 89 ? 5.424 -4.820 -22.564 1.00 95.81 89 SER A N 1
ATOM 668 C CA . SER A 1 89 ? 4.742 -3.535 -22.369 1.00 95.81 89 SER A CA 1
ATOM 669 C C . SER A 1 89 ? 5.076 -2.956 -20.995 1.00 95.81 89 SER A C 1
ATOM 671 O O . SER A 1 89 ? 5.572 -3.672 -20.131 1.00 95.81 89 SER A O 1
ATOM 673 N N . GLY A 1 90 ? 4.764 -1.688 -20.770 1.00 94.31 90 GLY A N 1
ATOM 674 C CA . GLY A 1 90 ? 4.852 -1.095 -19.442 1.00 94.31 90 GLY A CA 1
ATOM 675 C C . GLY A 1 90 ? 4.201 0.274 -19.418 1.00 94.31 90 GLY A C 1
ATOM 676 O O . GLY A 1 90 ? 4.410 1.069 -20.338 1.00 94.31 90 GLY A O 1
ATOM 677 N N . VAL A 1 91 ? 3.396 0.528 -18.392 1.00 96.06 91 VAL A N 1
ATOM 678 C CA . VAL A 1 91 ? 2.786 1.838 -18.129 1.00 96.06 91 VAL A CA 1
ATOM 679 C C . VAL A 1 91 ? 3.125 2.323 -16.718 1.00 96.06 91 VAL A C 1
ATOM 681 O O . VAL A 1 91 ? 3.691 1.582 -15.913 1.00 96.06 91 VAL A O 1
ATOM 684 N N . GLU A 1 92 ? 2.813 3.588 -16.443 1.00 97.81 92 GLU A N 1
ATOM 685 C CA . GLU A 1 92 ? 2.885 4.176 -15.105 1.00 97.81 92 GLU A CA 1
ATOM 686 C C . GLU A 1 92 ? 1.465 4.360 -14.556 1.00 97.81 92 GLU A C 1
ATOM 688 O O . GLU A 1 92 ? 0.635 4.998 -15.204 1.00 97.81 92 GLU A O 1
ATOM 693 N N . TYR A 1 93 ? 1.195 3.801 -13.377 1.00 97.94 93 TYR A N 1
ATOM 694 C CA . TYR A 1 93 ? -0.013 4.040 -12.593 1.00 97.94 93 TYR A CA 1
ATOM 695 C C . TYR A 1 93 ? 0.302 5.099 -11.541 1.00 97.94 93 TYR A C 1
ATOM 697 O O . TYR A 1 93 ? 1.300 4.991 -10.825 1.00 97.94 93 TYR A O 1
ATOM 705 N N . LYS A 1 94 ? -0.556 6.116 -11.443 1.00 95.38 94 LYS A N 1
ATOM 706 C CA . LYS A 1 94 ? -0.403 7.205 -10.480 1.00 95.38 94 LYS A CA 1
ATOM 707 C C . LYS A 1 94 ? -1.719 7.476 -9.776 1.00 95.38 94 LYS A C 1
ATOM 709 O O . LYS A 1 94 ? -2.652 7.999 -10.373 1.00 95.38 94 LYS A O 1
ATOM 714 N N . PHE A 1 95 ? -1.729 7.169 -8.490 1.00 94.00 95 PHE A N 1
ATOM 715 C CA . PHE A 1 95 ? -2.739 7.589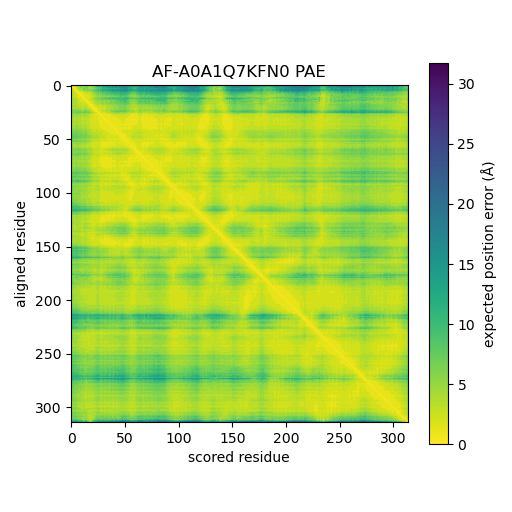 -7.533 1.00 94.00 95 PHE A CA 1
ATOM 716 C C . PHE A 1 95 ? -2.148 7.380 -6.140 1.00 94.00 95 PHE A C 1
ATOM 718 O O . PHE A 1 95 ? -2.253 6.290 -5.581 1.00 94.00 95 PHE A O 1
ATOM 725 N N . ALA A 1 96 ? -1.454 8.409 -5.639 1.00 94.38 96 ALA A N 1
ATOM 726 C CA . ALA A 1 96 ? -0.768 8.409 -4.344 1.00 94.38 96 ALA A CA 1
ATOM 727 C C . ALA A 1 96 ? -0.127 7.036 -4.018 1.00 94.38 96 ALA A C 1
ATOM 729 O O . ALA A 1 96 ? 0.455 6.381 -4.890 1.00 94.38 96 ALA A O 1
ATOM 730 N N . CYS A 1 97 ? -0.306 6.557 -2.788 1.00 95.06 97 CYS A N 1
ATOM 731 C CA . CYS A 1 97 ? 0.179 5.257 -2.334 1.00 95.06 97 CYS A CA 1
ATOM 732 C C . CYS A 1 97 ? -0.669 4.051 -2.798 1.00 95.06 97 CYS A C 1
ATOM 734 O O . CYS A 1 97 ? -0.261 2.916 -2.546 1.00 95.06 97 CYS A O 1
ATOM 736 N N . VAL A 1 98 ? -1.844 4.250 -3.419 1.00 95.75 98 VAL A N 1
ATOM 737 C CA . VAL A 1 98 ? -2.793 3.153 -3.722 1.00 95.75 98 VAL A CA 1
ATOM 738 C C . VAL A 1 98 ? -2.543 2.489 -5.076 1.00 95.75 98 VAL A C 1
ATOM 740 O O . VAL A 1 98 ? -2.805 1.302 -5.222 1.00 95.75 98 VAL A O 1
ATOM 743 N N . SER A 1 99 ? -1.929 3.198 -6.026 1.00 96.31 99 SER A N 1
ATOM 744 C CA . SER A 1 99 ? -1.761 2.753 -7.426 1.00 96.31 99 SER A CA 1
ATOM 745 C C . SER A 1 99 ? -1.102 1.382 -7.654 1.00 96.31 99 SER A C 1
ATOM 747 O O . SER A 1 99 ? -1.222 0.811 -8.738 1.00 96.31 99 SER A O 1
ATOM 749 N N . THR A 1 100 ? -0.411 0.824 -6.655 1.00 96.50 100 THR A N 1
ATOM 750 C CA . THR A 1 100 ? 0.113 -0.553 -6.727 1.00 96.50 100 THR A CA 1
ATOM 751 C C . THR A 1 100 ? -1.012 -1.586 -6.747 1.00 96.50 100 THR A C 1
ATOM 753 O O . THR A 1 100 ? -0.872 -2.599 -7.429 1.00 96.50 100 THR A O 1
ATOM 756 N N . ALA A 1 101 ? -2.111 -1.333 -6.028 1.00 95.12 101 ALA A N 1
ATOM 757 C CA . ALA A 1 101 ? -3.303 -2.174 -6.053 1.00 95.12 101 ALA A CA 1
ATOM 758 C C . ALA A 1 101 ? -3.898 -2.197 -7.467 1.00 95.12 101 ALA A C 1
ATOM 760 O O . ALA A 1 101 ? -3.954 -3.266 -8.063 1.00 95.12 101 ALA A O 1
ATOM 761 N N . ASP A 1 102 ? -4.149 -1.032 -8.076 1.00 95.44 102 ASP A N 1
ATOM 762 C CA . ASP A 1 102 ? -4.659 -0.938 -9.454 1.00 95.44 102 ASP A CA 1
ATOM 763 C C . ASP A 1 102 ? -3.751 -1.643 -10.479 1.00 95.44 102 ASP A C 1
ATOM 765 O O . ASP A 1 102 ? -4.208 -2.355 -11.379 1.00 95.44 102 ASP A O 1
ATOM 769 N N . ALA A 1 103 ? -2.430 -1.472 -10.353 1.00 97.31 103 ALA A N 1
ATOM 770 C CA . ALA A 1 103 ? -1.466 -2.130 -11.235 1.00 97.31 103 ALA A CA 1
ATOM 771 C C . ALA A 1 103 ? -1.471 -3.662 -11.064 1.00 97.31 103 ALA A C 1
ATOM 773 O O . ALA A 1 103 ? -1.295 -4.409 -12.039 1.00 97.31 103 ALA A O 1
ATOM 774 N N . LEU A 1 104 ? -1.674 -4.137 -9.830 1.00 96.25 104 LEU A N 1
ATOM 775 C CA . LEU A 1 104 ? -1.821 -5.552 -9.512 1.00 96.25 104 LEU A CA 1
ATOM 776 C C . LEU A 1 104 ? -3.135 -6.104 -10.065 1.00 96.25 104 LEU A C 1
ATOM 778 O O . LEU A 1 104 ? -3.089 -7.115 -10.758 1.00 96.25 104 LEU A O 1
ATOM 782 N N . GLU A 1 105 ? -4.258 -5.424 -9.853 1.00 95.81 105 GLU A N 1
ATOM 783 C CA . GLU A 1 105 ? -5.574 -5.789 -10.391 1.00 95.81 105 GLU A CA 1
ATOM 784 C C . GLU A 1 105 ? -5.540 -5.896 -11.916 1.00 95.81 105 GLU A C 1
ATOM 786 O O . GLU A 1 105 ? -5.843 -6.945 -12.476 1.00 95.81 105 GLU A O 1
ATOM 791 N N . SER A 1 106 ? -5.001 -4.885 -12.602 1.00 95.94 106 SER A N 1
ATOM 792 C CA . SER A 1 106 ? -4.809 -4.912 -14.059 1.00 95.94 106 SER A CA 1
ATOM 793 C C . SER A 1 106 ? -3.924 -6.076 -14.532 1.00 95.94 106 SER A C 1
ATOM 795 O O . SER A 1 106 ? -4.087 -6.599 -15.645 1.00 95.94 106 SER A O 1
ATOM 797 N N . SER A 1 107 ? -2.955 -6.499 -13.714 1.00 95.88 107 SER A N 1
ATOM 798 C CA . SER A 1 107 ? -2.125 -7.679 -13.983 1.00 95.88 107 SER A CA 1
ATOM 799 C C . SER A 1 107 ? -2.851 -8.996 -13.716 1.00 95.88 107 SER A C 1
ATOM 801 O O . SER A 1 107 ? -2.662 -9.935 -14.492 1.00 95.88 107 SER A O 1
ATOM 803 N N . LEU A 1 108 ? -3.682 -9.064 -12.678 1.00 95.06 108 LEU A N 1
ATOM 804 C CA . LEU A 1 108 ? -4.526 -10.216 -12.370 1.00 95.06 108 LEU A CA 1
ATOM 805 C C . LEU A 1 108 ? -5.588 -10.406 -13.453 1.00 95.06 108 LEU A C 1
ATOM 807 O O . LEU A 1 108 ? -5.638 -11.474 -14.051 1.00 95.06 108 LEU A O 1
ATOM 811 N N . ASP A 1 109 ? -6.317 -9.356 -13.825 1.00 94.44 109 ASP A N 1
ATOM 812 C CA . ASP A 1 109 ? -7.315 -9.379 -14.900 1.00 94.44 109 ASP A CA 1
ATOM 813 C C . ASP A 1 109 ? -6.713 -9.796 -16.241 1.00 94.44 109 ASP A C 1
ATOM 815 O O . ASP A 1 109 ? -7.290 -10.576 -17.002 1.00 94.44 109 ASP A O 1
ATOM 819 N N . TRP A 1 110 ? -5.514 -9.299 -16.554 1.00 94.75 110 TRP A N 1
ATOM 820 C CA . TRP A 1 110 ? -4.786 -9.722 -17.746 1.00 94.75 110 TRP A CA 1
ATOM 821 C C . TRP A 1 110 ? -4.460 -11.220 -17.728 1.00 94.75 110 TRP A C 1
ATOM 823 O O . TRP A 1 110 ? -4.599 -11.871 -18.770 1.00 94.75 110 TRP A O 1
ATOM 833 N N . ALA A 1 111 ? -4.048 -11.756 -16.577 1.00 93.06 111 ALA A N 1
ATOM 834 C CA . ALA A 1 111 ? -3.760 -13.175 -16.409 1.00 93.06 111 ALA A CA 1
ATOM 835 C C . ALA A 1 111 ? -5.044 -14.021 -16.454 1.00 93.06 111 ALA A C 1
ATOM 837 O O . ALA A 1 111 ? -5.125 -14.948 -17.255 1.00 93.06 111 ALA A O 1
ATOM 838 N N . TRP A 1 112 ? -6.080 -13.662 -15.692 1.00 92.31 112 TRP A N 1
ATOM 839 C CA . TRP A 1 112 ? -7.372 -14.356 -15.658 1.00 92.31 112 TRP A CA 1
ATOM 840 C C . TRP A 1 112 ? -8.098 -14.352 -17.006 1.00 92.31 112 TRP A C 1
ATOM 842 O O . TRP A 1 112 ? -8.771 -15.322 -17.345 1.00 92.31 112 TRP A O 1
ATOM 852 N N . ALA A 1 113 ? -7.901 -13.320 -17.829 1.00 93.56 113 ALA A N 1
ATOM 853 C CA . ALA A 1 113 ? -8.398 -13.287 -19.204 1.00 93.56 113 ALA A CA 1
ATOM 854 C C . ALA A 1 113 ? -7.648 -14.240 -20.166 1.00 93.56 113 ALA A C 1
ATOM 856 O O . ALA A 1 113 ? -7.925 -14.235 -21.367 1.00 93.56 113 ALA A O 1
ATOM 857 N N . GLY A 1 114 ? -6.657 -15.004 -19.689 1.00 91.06 114 GLY A N 1
ATOM 858 C CA . GLY A 1 114 ? -5.837 -15.916 -20.494 1.00 91.06 114 GLY A CA 1
ATOM 859 C C . GLY A 1 114 ? -4.879 -15.204 -21.453 1.00 91.06 114 GLY A C 1
ATOM 860 O O . GLY A 1 114 ? -4.327 -15.817 -22.369 1.00 91.06 114 GLY A O 1
ATOM 861 N N . ARG A 1 115 ? -4.666 -13.891 -21.279 1.00 92.25 115 ARG A N 1
ATOM 862 C CA . ARG A 1 115 ? -3.767 -13.101 -22.138 1.00 92.25 115 ARG A CA 1
ATOM 863 C C . ARG A 1 115 ? -2.302 -13.220 -21.727 1.00 92.25 115 ARG A C 1
ATOM 865 O O . ARG A 1 115 ? -1.439 -12.714 -22.450 1.00 92.25 115 ARG A O 1
ATOM 872 N N . ALA A 1 116 ? -2.021 -13.875 -20.600 1.00 91.56 116 ALA A N 1
ATOM 873 C CA . ALA A 1 116 ? -0.664 -14.164 -20.170 1.00 91.56 116 ALA A CA 1
ATOM 874 C C . ALA A 1 116 ? 0.056 -15.115 -21.123 1.00 91.56 116 ALA A C 1
ATOM 876 O O . ALA A 1 116 ? 1.226 -14.879 -21.433 1.00 91.56 116 ALA A O 1
ATOM 877 N N . ASN A 1 117 ? -0.647 -16.116 -21.666 1.00 89.69 117 ASN A N 1
ATOM 878 C CA . ASN A 1 117 ? -0.110 -17.058 -22.652 1.00 89.69 117 ASN A CA 1
ATOM 879 C C . ASN A 1 117 ? 1.261 -17.624 -22.213 1.00 89.69 117 ASN A C 1
ATOM 881 O O . ASN A 1 117 ? 2.244 -17.584 -22.959 1.00 89.69 117 ASN A O 1
ATOM 885 N N . GLY A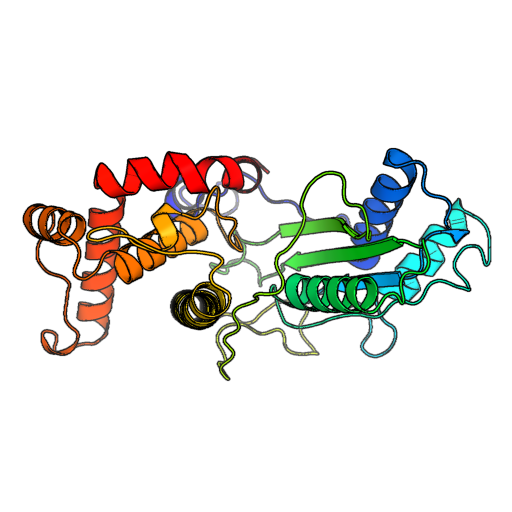 1 118 ? 1.351 -18.042 -20.944 1.00 90.69 118 GLY A N 1
ATOM 886 C CA . GLY A 1 118 ? 2.568 -18.566 -20.314 1.00 90.69 118 GLY A CA 1
ATOM 887 C C . GLY A 1 1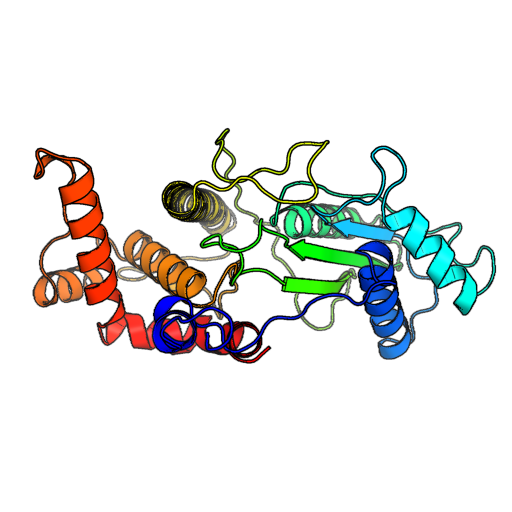18 ? 3.642 -17.532 -19.939 1.00 90.69 118 GLY A C 1
ATOM 888 O O . GLY A 1 118 ? 4.668 -17.903 -19.362 1.00 90.69 118 GLY A O 1
ATOM 889 N N . ARG A 1 119 ? 3.447 -16.241 -20.235 1.00 96.06 119 ARG A N 1
ATOM 890 C CA . ARG A 1 119 ? 4.356 -15.151 -19.840 1.00 96.06 119 ARG A CA 1
ATOM 891 C C . ARG A 1 119 ? 3.956 -14.560 -18.492 1.00 96.06 119 ARG A C 1
ATOM 893 O O . ARG A 1 119 ? 2.813 -14.647 -18.068 1.00 96.06 119 ARG A O 1
ATOM 900 N N . SER A 1 120 ? 4.913 -13.941 -17.811 1.00 96.94 120 SER A N 1
ATOM 901 C CA . SER A 1 120 ? 4.705 -13.322 -16.495 1.00 96.94 120 SER A CA 1
ATOM 902 C C . SER A 1 120 ? 4.537 -11.805 -16.598 1.00 96.94 120 SER A C 1
ATOM 904 O O . SER A 1 120 ? 5.043 -11.189 -17.540 1.00 96.94 120 SER A O 1
ATOM 906 N N . SER A 1 121 ? 3.866 -11.209 -15.615 1.00 97.94 121 SER A N 1
ATOM 907 C CA . SER A 1 121 ? 3.844 -9.761 -15.387 1.00 97.94 121 SER A CA 1
ATOM 908 C C . SER A 1 121 ? 4.730 -9.395 -14.202 1.00 97.94 121 SER A C 1
ATOM 910 O O . SER A 1 121 ? 4.868 -10.184 -13.266 1.00 97.94 121 SER A O 1
ATOM 912 N N . ILE A 1 122 ? 5.333 -8.211 -14.242 1.00 98.62 122 ILE A N 1
ATOM 913 C CA . ILE A 1 122 ? 5.997 -7.597 -13.097 1.00 98.62 122 ILE A CA 1
ATOM 914 C C . ILE A 1 122 ? 5.276 -6.290 -12.783 1.00 98.62 122 ILE A C 1
ATOM 916 O O . ILE A 1 122 ? 5.173 -5.423 -13.646 1.00 98.62 122 ILE A O 1
ATOM 920 N N . VAL A 1 123 ? 4.818 -6.148 -11.543 1.00 98.56 123 VAL A N 1
ATOM 921 C CA . VAL A 1 123 ? 4.305 -4.886 -10.998 1.00 98.56 123 VAL A CA 1
ATOM 922 C C . VAL A 1 123 ? 5.335 -4.364 -10.015 1.00 98.56 123 VAL A C 1
ATOM 924 O O . VAL A 1 123 ? 5.729 -5.092 -9.107 1.00 98.56 123 VAL A O 1
ATOM 927 N N . CYS A 1 124 ? 5.799 -3.132 -10.184 1.00 98.69 124 CYS A N 1
ATOM 928 C CA . CYS A 1 124 ? 6.759 -2.527 -9.269 1.00 98.69 124 CYS A CA 1
ATOM 929 C C . CYS A 1 124 ? 6.193 -1.250 -8.662 1.00 98.69 124 CYS A C 1
ATOM 931 O O . CYS A 1 124 ? 5.918 -0.294 -9.380 1.00 98.69 124 CYS A O 1
ATOM 933 N N . SER A 1 125 ? 6.089 -1.220 -7.338 1.00 98.12 125 SER A N 1
ATOM 934 C CA . SER A 1 125 ? 5.889 0.018 -6.591 1.00 98.12 125 SER A CA 1
ATOM 935 C C . SER A 1 125 ? 7.239 0.691 -6.379 1.00 98.12 125 SER A C 1
ATOM 937 O O . SER A 1 125 ? 8.213 0.004 -6.057 1.00 98.12 125 SER A O 1
ATOM 939 N N . THR A 1 126 ? 7.337 2.004 -6.567 1.00 98.12 126 THR A N 1
ATOM 940 C CA . THR A 1 126 ? 8.544 2.765 -6.227 1.00 98.12 126 THR A CA 1
ATOM 941 C C . THR A 1 126 ? 8.203 4.192 -5.853 1.00 98.12 126 THR A C 1
ATOM 943 O O . THR A 1 126 ? 7.457 4.845 -6.568 1.00 98.12 126 THR A O 1
ATOM 946 N N . ASP A 1 127 ? 8.788 4.711 -4.777 1.00 96.88 127 ASP A N 1
ATOM 947 C CA . ASP A 1 127 ? 8.547 6.094 -4.379 1.00 96.88 127 ASP A CA 1
ATOM 948 C C . ASP A 1 127 ? 9.703 6.714 -3.604 1.00 96.88 127 ASP A C 1
ATOM 950 O O . ASP A 1 127 ? 10.523 6.028 -2.987 1.00 96.88 127 ASP A O 1
ATOM 954 N N . ILE A 1 128 ? 9.736 8.048 -3.644 1.00 95.38 128 ILE A N 1
ATOM 955 C CA . ILE A 1 128 ? 10.545 8.895 -2.769 1.00 95.38 128 ILE A CA 1
ATOM 956 C C . ILE A 1 128 ? 9.577 9.855 -2.074 1.00 95.38 128 ILE A C 1
ATOM 958 O O . ILE A 1 128 ? 9.194 10.896 -2.616 1.00 95.38 128 ILE A O 1
ATOM 962 N N . ALA A 1 129 ? 9.179 9.500 -0.856 1.00 93.06 129 ALA A N 1
ATOM 963 C CA . ALA A 1 129 ? 8.320 10.320 -0.020 1.00 93.06 129 ALA A CA 1
ATOM 964 C C . ALA A 1 129 ? 9.121 11.502 0.539 1.00 93.06 129 ALA A C 1
ATOM 966 O O . ALA A 1 129 ? 10.093 11.328 1.283 1.00 93.06 129 ALA A O 1
ATOM 967 N N . LYS A 1 130 ? 8.706 12.722 0.185 1.00 92.25 130 LYS A N 1
ATOM 968 C CA . LYS A 1 130 ? 9.426 13.953 0.526 1.00 92.25 130 LYS A CA 1
ATOM 969 C C . LYS A 1 130 ? 8.485 15.030 1.057 1.00 92.25 130 LYS A C 1
ATOM 971 O O . LYS A 1 130 ? 7.501 15.395 0.412 1.00 92.25 130 LYS A O 1
ATOM 976 N N . TYR A 1 131 ? 8.855 15.600 2.199 1.00 92.44 131 TYR A N 1
ATOM 977 C CA . TYR A 1 131 ? 8.161 16.708 2.844 1.00 92.44 131 TYR A CA 1
ATOM 978 C C . TYR A 1 131 ? 9.116 17.899 3.012 1.00 92.44 131 TYR A C 1
ATOM 980 O O . TYR A 1 131 ? 10.339 17.743 2.931 1.00 92.44 131 TYR A O 1
ATOM 988 N N . PRO A 1 132 ? 8.602 19.122 3.221 1.00 91.56 132 PRO A N 1
ATOM 989 C CA . PRO A 1 132 ? 9.467 20.251 3.528 1.00 91.56 132 PRO A CA 1
ATOM 990 C C . PRO A 1 132 ? 10.198 20.027 4.858 1.00 91.56 132 PRO A C 1
ATOM 992 O O . PRO A 1 132 ? 9.654 19.446 5.803 1.00 91.56 132 PRO A O 1
ATOM 995 N N . LEU A 1 133 ? 11.434 20.518 4.949 1.00 89.88 133 LEU A N 1
ATOM 996 C CA . LEU A 1 133 ? 12.225 20.423 6.175 1.00 89.88 133 LEU A CA 1
ATOM 997 C C . LEU A 1 133 ? 11.543 21.161 7.332 1.00 89.88 133 LEU A C 1
ATOM 999 O O . LEU A 1 133 ? 10.908 22.198 7.144 1.00 89.88 133 LEU A O 1
ATOM 1003 N N . ASN A 1 134 ? 11.749 20.659 8.546 1.00 86.94 134 ASN A N 1
ATOM 1004 C CA . ASN A 1 134 ? 11.164 21.149 9.791 1.00 86.94 134 ASN A CA 1
ATOM 1005 C C . ASN A 1 134 ? 9.626 21.103 9.827 1.00 86.94 134 ASN A C 1
ATOM 1007 O O . ASN A 1 134 ? 9.007 21.829 10.606 1.00 86.94 134 ASN A O 1
ATOM 1011 N N . THR A 1 135 ? 9.000 20.244 9.021 1.00 88.62 135 THR A N 1
ATOM 1012 C CA . THR A 1 135 ? 7.559 19.970 9.105 1.00 88.62 135 THR A CA 1
ATOM 1013 C C . THR A 1 135 ? 7.287 18.697 9.908 1.00 88.62 135 THR A C 1
ATOM 1015 O O . THR A 1 135 ? 8.170 17.845 10.035 1.00 88.62 135 THR A O 1
ATOM 1018 N N . PRO A 1 136 ? 6.067 18.511 10.446 1.00 84.44 136 PRO A N 1
ATOM 1019 C CA . PRO A 1 136 ? 5.697 17.262 11.111 1.00 84.44 136 PRO A CA 1
ATOM 1020 C C . PRO A 1 136 ? 5.870 16.006 10.238 1.00 84.44 136 PRO A C 1
ATOM 1022 O O . PRO A 1 136 ? 6.185 14.952 10.784 1.00 84.44 136 PRO A O 1
ATOM 1025 N N . GLY A 1 137 ? 5.701 16.124 8.914 1.00 86.19 137 GLY A N 1
ATOM 1026 C CA . GLY A 1 137 ? 5.853 15.019 7.959 1.00 86.19 137 GLY A CA 1
ATOM 1027 C C . GLY A 1 137 ? 7.303 14.679 7.602 1.00 86.19 137 GLY A C 1
ATOM 1028 O O . GLY A 1 137 ? 7.565 13.607 7.073 1.00 86.19 137 GLY A O 1
ATOM 1029 N N . GLU A 1 138 ? 8.284 15.531 7.925 1.00 89.25 138 GLU A N 1
ATOM 1030 C CA . GLU A 1 138 ? 9.696 15.266 7.594 1.00 89.25 138 GLU A CA 1
ATOM 1031 C C . GLU A 1 138 ? 10.178 13.915 8.157 1.00 89.25 138 GLU A C 1
ATOM 1033 O O . GLU A 1 138 ? 10.931 13.193 7.511 1.00 89.25 138 GLU A O 1
ATOM 1038 N N . SER A 1 139 ? 9.715 13.541 9.353 1.00 87.56 139 SER A N 1
ATOM 1039 C CA . SER A 1 139 ? 10.090 12.275 9.995 1.00 87.56 139 SER A CA 1
ATOM 1040 C C . SER A 1 139 ? 9.373 11.039 9.455 1.00 87.56 139 SER A C 1
ATOM 1042 O O . SER A 1 139 ? 9.678 9.944 9.911 1.00 87.56 139 SER A O 1
ATOM 1044 N N . THR A 1 140 ? 8.421 11.205 8.535 1.00 88.62 140 THR A N 1
ATOM 1045 C CA . THR A 1 140 ? 7.712 10.112 7.847 1.00 88.62 140 THR A CA 1
ATOM 1046 C C . THR A 1 140 ? 8.130 10.010 6.379 1.00 88.62 140 THR A C 1
ATOM 1048 O O . THR A 1 140 ? 7.411 9.451 5.558 1.00 88.62 140 THR A O 1
ATOM 1051 N N . GLN A 1 141 ? 9.271 10.604 6.019 1.00 91.56 141 GLN A N 1
ATOM 1052 C CA . GLN A 1 141 ? 9.889 10.418 4.711 1.00 91.56 141 GLN A CA 1
ATOM 1053 C C . GLN A 1 141 ? 10.488 9.020 4.577 1.00 91.56 141 GLN A C 1
ATOM 1055 O O . GLN A 1 141 ? 10.860 8.383 5.561 1.00 91.56 141 GLN A O 1
ATOM 1060 N N . GLY A 1 142 ? 10.652 8.585 3.337 1.00 92.62 142 GLY A N 1
ATOM 1061 C CA . GLY A 1 142 ? 11.240 7.300 3.006 1.00 92.62 142 GLY A CA 1
ATOM 1062 C C . GLY A 1 142 ? 11.444 7.177 1.505 1.00 92.62 142 GLY A C 1
ATOM 1063 O O . GLY A 1 142 ? 10.894 7.957 0.728 1.00 92.62 142 GLY A O 1
ATOM 1064 N N . ALA A 1 143 ? 12.228 6.195 1.091 1.00 95.56 143 ALA A N 1
ATOM 1065 C CA . ALA A 1 143 ? 12.334 5.821 -0.306 1.00 95.56 143 ALA A CA 1
ATOM 1066 C C . ALA A 1 143 ? 12.539 4.319 -0.437 1.00 95.56 143 ALA A C 1
ATOM 1068 O O . ALA A 1 143 ? 13.198 3.703 0.403 1.00 95.56 143 ALA A O 1
ATOM 1069 N N . GLY A 1 144 ? 11.994 3.745 -1.504 1.00 95.88 144 GLY A N 1
ATOM 1070 C CA . GLY A 1 144 ? 12.113 2.320 -1.766 1.00 95.88 144 GLY A CA 1
ATOM 1071 C C . GLY A 1 144 ? 11.443 1.893 -3.062 1.00 95.88 144 GLY A C 1
ATOM 1072 O O . GLY A 1 144 ? 10.805 2.686 -3.758 1.00 95.88 144 GLY A O 1
ATOM 1073 N N . ALA A 1 145 ? 11.613 0.615 -3.379 1.00 97.81 145 ALA A N 1
ATOM 1074 C CA . ALA A 1 145 ? 10.884 -0.054 -4.439 1.00 97.81 145 ALA A CA 1
ATOM 1075 C C . ALA A 1 145 ? 10.641 -1.520 -4.074 1.00 97.81 145 ALA A C 1
ATOM 1077 O O . ALA A 1 145 ? 11.488 -2.159 -3.448 1.00 97.81 145 ALA A O 1
ATOM 1078 N N . VAL A 1 146 ? 9.495 -2.050 -4.491 1.00 97.69 146 VAL A N 1
ATOM 1079 C CA . VAL A 1 146 ? 9.118 -3.458 -4.335 1.00 97.69 146 VAL A CA 1
ATOM 1080 C C . VAL A 1 146 ? 8.581 -3.952 -5.666 1.00 97.69 146 VAL A C 1
ATOM 1082 O O . VAL A 1 146 ? 7.646 -3.369 -6.208 1.00 97.69 146 VAL A O 1
ATOM 1085 N N . ALA A 1 147 ? 9.155 -5.040 -6.175 1.00 98.44 147 ALA A N 1
ATOM 1086 C CA . ALA A 1 147 ? 8.703 -5.696 -7.394 1.00 98.44 147 ALA A CA 1
ATOM 1087 C C . ALA A 1 147 ? 7.966 -7.001 -7.058 1.00 98.44 147 ALA A C 1
ATOM 1089 O O . ALA A 1 147 ? 8.455 -7.825 -6.285 1.00 98.44 147 ALA A O 1
ATOM 1090 N N . LEU A 1 148 ? 6.797 -7.192 -7.665 1.00 97.88 148 LEU A N 1
ATOM 1091 C CA . LEU A 1 148 ? 5.938 -8.363 -7.535 1.00 97.88 148 LEU A CA 1
ATOM 1092 C C . LEU A 1 148 ? 5.894 -9.108 -8.869 1.00 97.88 148 LEU A C 1
ATOM 1094 O O . LEU A 1 148 ? 5.624 -8.515 -9.913 1.00 97.88 148 LEU A O 1
ATOM 1098 N N . LEU A 1 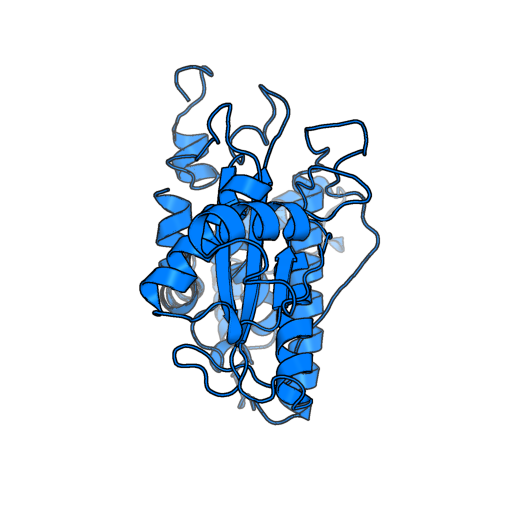149 ? 6.144 -10.417 -8.832 1.00 97.75 149 LEU A N 1
ATOM 1099 C CA . LEU A 1 149 ? 6.017 -11.298 -9.992 1.00 97.75 149 LEU A CA 1
ATOM 1100 C C . LEU A 1 149 ? 4.614 -11.907 -10.017 1.00 97.75 149 LEU A C 1
ATOM 1102 O O . LEU A 1 149 ? 4.282 -12.712 -9.149 1.00 97.75 149 LEU A O 1
ATOM 1106 N N . VAL A 1 150 ? 3.831 -11.582 -11.041 1.00 96.56 150 VAL A N 1
ATOM 1107 C CA . VAL A 1 150 ? 2.467 -12.089 -11.233 1.00 96.56 150 VAL A CA 1
ATOM 1108 C C . VAL A 1 150 ? 2.464 -13.150 -12.334 1.00 96.56 150 VAL A C 1
ATOM 1110 O O . VAL A 1 150 ? 3.006 -12.944 -13.428 1.00 96.56 150 VAL A O 1
ATOM 1113 N N . ARG A 1 151 ? 1.883 -14.316 -12.035 1.00 93.12 151 ARG A N 1
ATOM 1114 C CA . ARG A 1 151 ? 1.822 -15.497 -12.913 1.00 93.12 151 ARG A CA 1
ATOM 1115 C C . ARG A 1 151 ? 0.481 -16.201 -12.740 1.00 93.12 151 ARG A C 1
ATOM 1117 O O . ARG A 1 151 ? -0.082 -16.140 -11.656 1.00 93.12 151 ARG A O 1
ATOM 1124 N N . GLU A 1 152 ? 0.037 -16.913 -13.776 1.00 91.56 152 GLU A N 1
ATOM 1125 C CA . GLU A 1 152 ? -1.150 -17.788 -13.714 1.00 91.56 152 GLU A CA 1
ATOM 1126 C C . GLU A 1 152 ? -0.985 -18.898 -12.658 1.00 91.56 152 GLU A C 1
ATOM 1128 O O . GLU A 1 152 ? -1.932 -19.216 -11.953 1.00 91.56 152 GLU A O 1
ATOM 1133 N N . GLU A 1 153 ? 0.240 -19.411 -12.488 1.00 89.81 153 GLU A N 1
ATOM 1134 C CA . GLU A 1 153 ? 0.600 -20.428 -11.488 1.00 89.81 153 GLU A CA 1
ATOM 1135 C C . GLU A 1 153 ? 1.544 -19.821 -10.424 1.00 89.81 153 GLU A C 1
ATOM 1137 O O . GLU A 1 153 ? 2.777 -19.938 -10.538 1.00 89.81 153 GLU A O 1
ATOM 1142 N N . PRO A 1 154 ? 1.021 -19.079 -9.427 1.00 93.62 154 PRO A N 1
ATOM 1143 C CA . PRO A 1 154 ? 1.839 -18.444 -8.401 1.00 93.62 154 PRO A CA 1
ATOM 1144 C C . PRO A 1 154 ? 2.362 -19.461 -7.376 1.00 93.62 1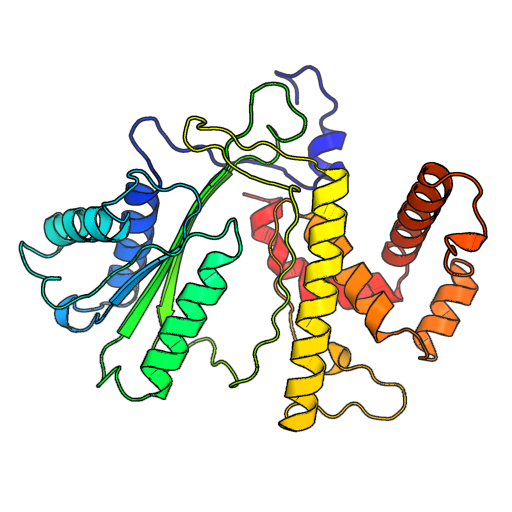54 PRO A C 1
ATOM 1146 O O . PRO A 1 154 ? 1.727 -20.463 -7.069 1.00 93.62 154 PRO A O 1
ATOM 1149 N N . ARG A 1 155 ? 3.536 -19.178 -6.793 1.00 92.81 155 ARG A N 1
ATOM 1150 C CA . ARG A 1 155 ? 4.155 -20.031 -5.754 1.00 92.81 155 ARG A CA 1
ATOM 1151 C C . ARG A 1 155 ? 3.868 -19.587 -4.319 1.00 92.81 155 ARG A C 1
ATOM 1153 O O . ARG A 1 155 ? 4.168 -20.337 -3.399 1.00 92.81 155 ARG A O 1
ATOM 1160 N N . LEU A 1 156 ? 3.418 -18.345 -4.137 1.00 93.06 156 LEU A N 1
ATOM 1161 C CA . LEU A 1 156 ? 3.353 -17.689 -2.828 1.00 93.06 156 LEU A CA 1
ATOM 1162 C C . LEU A 1 156 ? 1.917 -17.366 -2.419 1.00 93.06 156 LEU A C 1
ATOM 1164 O O . LEU A 1 156 ? 1.492 -17.767 -1.343 1.00 93.06 156 LEU A O 1
ATOM 1168 N N . LEU A 1 157 ? 1.194 -16.639 -3.270 1.00 93.50 157 LEU A N 1
ATOM 1169 C CA . LEU A 1 157 ? -0.143 -16.134 -2.986 1.00 93.50 157 LEU A CA 1
ATOM 1170 C C . LEU A 1 157 ? -0.986 -16.163 -4.263 1.00 93.50 157 LEU A C 1
ATOM 1172 O O . LEU A 1 157 ? -0.500 -15.779 -5.329 1.00 93.50 157 LEU A O 1
ATOM 1176 N N . SER A 1 158 ? -2.234 -16.601 -4.133 1.00 93.50 158 SER A N 1
ATOM 1177 C CA . SER A 1 158 ? -3.294 -16.463 -5.133 1.00 93.50 158 SER A CA 1
ATOM 1178 C C . SER A 1 158 ? -4.354 -15.498 -4.613 1.00 93.50 158 SER A C 1
ATOM 1180 O O . SER A 1 158 ? -4.545 -15.392 -3.403 1.00 93.50 158 SER A O 1
ATOM 1182 N N . PHE A 1 159 ? -5.045 -14.823 -5.525 1.00 92.62 159 PHE A N 1
ATOM 1183 C CA . PHE A 1 159 ? -6.119 -13.891 -5.199 1.00 92.62 159 PHE A CA 1
ATOM 1184 C C . PHE A 1 159 ? -7.463 -14.486 -5.611 1.00 92.62 159 PHE A C 1
ATOM 1186 O O . PHE A 1 159 ? -7.562 -15.096 -6.679 1.00 92.62 159 PHE A O 1
ATOM 1193 N N . ASP A 1 160 ? -8.476 -14.298 -4.771 1.00 91.44 160 ASP A N 1
ATOM 1194 C CA . ASP A 1 160 ? -9.869 -14.479 -5.168 1.00 91.44 160 ASP A CA 1
ATOM 1195 C C . ASP A 1 160 ? -10.303 -13.328 -6.086 1.00 91.44 160 ASP A C 1
ATOM 1197 O O . ASP A 1 160 ? -9.668 -12.275 -6.149 1.00 91.44 160 ASP A O 1
ATOM 1201 N N . ASN A 1 161 ? -11.414 -13.509 -6.792 1.00 89.12 161 ASN A N 1
ATOM 1202 C CA . ASN A 1 161 ? -11.960 -12.524 -7.726 1.00 89.12 161 ASN A CA 1
ATOM 1203 C C . ASN A 1 161 ? -12.844 -11.460 -7.043 1.00 89.12 161 ASN A C 1
ATOM 1205 O O . ASN A 1 161 ? -13.804 -10.986 -7.650 1.00 89.12 161 ASN A O 1
ATOM 1209 N N . VAL A 1 162 ? -12.556 -11.132 -5.781 1.00 92.75 162 VAL A N 1
ATOM 1210 C CA . VAL A 1 162 ? -13.311 -10.165 -4.976 1.00 92.75 162 VAL A CA 1
ATOM 1211 C C . VAL A 1 162 ? -12.372 -9.080 -4.470 1.00 92.75 162 VAL A C 1
ATOM 1213 O O . VAL A 1 162 ? -11.422 -9.361 -3.738 1.00 92.75 162 VAL A O 1
ATOM 1216 N N . ILE A 1 163 ? -12.663 -7.839 -4.851 1.00 93.81 163 ILE A N 1
ATOM 1217 C CA . ILE A 1 163 ? -11.888 -6.647 -4.510 1.00 93.81 163 ILE A CA 1
ATOM 1218 C C . ILE A 1 163 ? -12.879 -5.568 -4.092 1.00 93.81 163 ILE A C 1
ATOM 1220 O O . ILE A 1 163 ? -13.798 -5.246 -4.840 1.00 93.81 163 ILE A O 1
ATOM 1224 N N . GLY A 1 164 ? -12.686 -5.022 -2.895 1.00 95.69 164 GLY A N 1
ATOM 1225 C CA . GLY A 1 164 ? -13.471 -3.892 -2.421 1.00 95.69 164 GLY A CA 1
ATOM 1226 C C . GLY A 1 164 ? -12.797 -2.568 -2.745 1.00 95.69 164 GLY A C 1
ATOM 1227 O O . GLY A 1 164 ? -11.577 -2.439 -2.626 1.00 95.69 164 GLY A O 1
ATOM 1228 N N . THR A 1 165 ? -13.576 -1.577 -3.153 1.00 96.38 165 THR A N 1
ATOM 1229 C CA . THR A 1 165 ? -13.080 -0.265 -3.565 1.00 96.38 165 THR A CA 1
ATOM 1230 C C . THR A 1 165 ? -13.868 0.851 -2.899 1.00 96.38 165 THR A C 1
ATOM 1232 O O . THR A 1 165 ? -15.086 0.803 -2.760 1.00 96.38 165 THR A O 1
ATOM 1235 N N . TYR A 1 166 ? -13.160 1.913 -2.527 1.00 97.31 166 TYR A N 1
ATOM 1236 C CA . TYR A 1 166 ? -13.767 3.165 -2.106 1.00 97.31 166 TYR A CA 1
ATOM 1237 C C . TYR A 1 166 ? -12.958 4.332 -2.654 1.00 97.31 166 TYR A C 1
ATOM 1239 O O . TYR A 1 166 ? -11.733 4.360 -2.532 1.00 97.31 166 TYR A O 1
ATOM 1247 N N . MET A 1 167 ? -13.649 5.315 -3.222 1.00 95.69 167 MET A N 1
ATOM 1248 C CA . MET A 1 167 ? -13.043 6.545 -3.713 1.00 95.69 167 MET A CA 1
ATOM 1249 C C . MET A 1 167 ? -13.946 7.729 -3.391 1.00 95.69 167 MET A C 1
ATOM 1251 O O . MET A 1 167 ? -15.164 7.666 -3.554 1.00 95.69 167 MET A O 1
ATOM 1255 N N . GLU A 1 168 ? -13.331 8.823 -2.964 1.00 95.50 168 GLU A N 1
ATOM 1256 C CA . GLU A 1 168 ? -13.988 10.096 -2.701 1.00 95.50 168 GLU A CA 1
ATOM 1257 C C . GLU A 1 168 ? -13.027 11.228 -3.071 1.00 95.50 168 GLU A C 1
ATOM 1259 O O . GLU A 1 168 ? -11.810 11.057 -2.997 1.00 95.50 168 GLU A O 1
ATOM 1264 N N . ASP A 1 169 ? -13.579 12.356 -3.508 1.00 96.31 169 ASP A N 1
ATOM 1265 C CA . ASP A 1 169 ? -12.808 13.560 -3.812 1.00 96.31 169 ASP A CA 1
ATOM 1266 C C . ASP A 1 169 ? -12.472 14.298 -2.509 1.00 96.31 169 ASP A C 1
ATOM 1268 O O . ASP A 1 169 ? -13.360 14.838 -1.846 1.00 96.31 169 ASP A O 1
ATOM 1272 N N . GLU A 1 170 ? -11.198 14.272 -2.119 1.00 95.50 170 GLU A N 1
ATOM 1273 C CA . GLU A 1 170 ? -10.688 14.853 -0.879 1.00 95.50 170 GLU A CA 1
ATOM 1274 C C . GLU A 1 170 ? -9.306 15.480 -1.108 1.00 95.50 170 GLU A C 1
ATOM 1276 O O . GLU A 1 170 ? -8.405 14.860 -1.672 1.00 95.50 170 GLU A O 1
ATOM 1281 N N . ASP A 1 171 ? -9.110 16.693 -0.592 1.00 93.94 171 ASP A N 1
ATOM 1282 C CA . ASP A 1 171 ? -7.819 17.393 -0.602 1.00 93.94 171 ASP A CA 1
ATOM 1283 C C . ASP A 1 171 ? -7.050 17.113 0.700 1.00 93.94 171 ASP A C 1
ATOM 1285 O O . ASP A 1 171 ? -6.728 18.017 1.476 1.00 93.94 171 ASP A O 1
ATOM 1289 N N . ASP A 1 172 ? -6.795 15.846 1.017 1.00 95.00 172 ASP A N 1
ATOM 1290 C CA . ASP A 1 172 ? -6.104 15.473 2.253 1.00 95.00 172 ASP A CA 1
ATOM 1291 C C . ASP A 1 172 ? -4.577 15.418 2.076 1.00 95.00 172 ASP A C 1
ATOM 1293 O O . ASP A 1 172 ? -3.826 15.895 2.938 1.00 95.00 172 ASP A O 1
ATOM 1297 N N . PHE A 1 173 ? -4.118 14.880 0.945 1.00 94.56 173 PHE A N 1
ATOM 1298 C CA . PHE A 1 173 ? -2.717 14.766 0.564 1.00 94.56 173 PHE A CA 1
ATOM 1299 C C . PHE A 1 173 ? -2.558 14.889 -0.953 1.00 94.56 173 PHE A C 1
ATOM 1301 O O . PHE A 1 173 ? -3.155 14.140 -1.720 1.00 94.56 173 PHE A O 1
ATOM 1308 N N . TRP A 1 174 ? -1.691 15.796 -1.403 1.00 93.25 174 TRP A N 1
ATOM 1309 C CA . TRP A 1 174 ? -1.384 15.919 -2.826 1.00 93.25 174 TRP A CA 1
ATOM 1310 C C . TRP A 1 174 ? -0.006 16.524 -3.074 1.00 93.25 174 TRP A C 1
ATOM 1312 O O . TRP A 1 174 ? 0.596 17.180 -2.221 1.00 93.25 174 TRP A O 1
ATOM 1322 N N . ARG A 1 175 ? 0.501 16.342 -4.294 1.00 92.50 175 ARG A N 1
ATOM 1323 C CA . ARG A 1 175 ? 1.751 16.949 -4.757 1.00 92.50 175 ARG A CA 1
ATOM 1324 C C . ARG A 1 175 ? 1.464 17.838 -5.969 1.00 92.50 175 ARG A C 1
ATOM 1326 O O . ARG A 1 175 ? 1.194 17.312 -7.046 1.00 92.50 175 ARG A O 1
ATOM 1333 N N . PRO A 1 176 ? 1.514 19.175 -5.826 1.00 91.06 176 PRO A N 1
ATOM 1334 C CA . PRO A 1 176 ? 1.388 20.074 -6.970 1.00 91.06 176 PRO A CA 1
ATOM 1335 C C . PRO A 1 176 ? 2.467 19.794 -8.023 1.00 91.06 176 PRO A C 1
ATOM 1337 O O . PRO A 1 176 ? 3.610 19.530 -7.656 1.00 91.06 176 PRO A O 1
ATOM 1340 N N . LEU A 1 177 ? 2.140 19.929 -9.314 1.00 88.44 177 LEU A N 1
ATOM 1341 C CA . LEU A 1 177 ? 3.052 19.617 -10.435 1.00 88.44 177 LEU A CA 1
ATOM 1342 C C . LEU A 1 177 ? 4.402 20.351 -10.359 1.00 88.44 177 LEU A C 1
ATOM 1344 O O . LEU A 1 177 ? 5.439 19.826 -10.743 1.00 88.44 177 LEU A O 1
ATOM 1348 N N . PHE A 1 178 ? 4.402 21.566 -9.814 1.00 88.94 178 PHE A N 1
ATOM 1349 C CA . PHE A 1 178 ? 5.597 22.395 -9.652 1.00 88.94 178 PHE A CA 1
ATOM 1350 C C . PHE A 1 178 ? 6.385 22.110 -8.358 1.00 88.94 178 PHE A C 1
ATOM 1352 O O . PHE A 1 178 ? 7.363 22.802 -8.071 1.00 88.94 178 PHE A O 1
ATOM 1359 N N . SER A 1 179 ? 5.953 21.147 -7.538 1.00 90.94 179 SER A N 1
ATOM 1360 C CA . SER A 1 179 ? 6.514 20.873 -6.214 1.00 90.94 179 SER A CA 1
ATOM 1361 C C . SER A 1 179 ? 7.123 19.477 -6.126 1.00 90.94 179 SER A C 1
ATOM 1363 O O . SER A 1 179 ? 6.511 18.478 -6.488 1.00 90.94 179 SER A O 1
ATOM 1365 N N . THR A 1 180 ? 8.317 19.391 -5.532 1.00 87.06 180 THR A N 1
ATOM 1366 C CA . THR A 1 180 ? 8.941 18.098 -5.182 1.00 87.06 180 THR A CA 1
ATOM 1367 C C . THR A 1 180 ? 8.516 17.579 -3.809 1.00 87.06 180 THR A C 1
ATOM 1369 O O . THR A 1 180 ? 8.911 16.483 -3.426 1.00 87.06 180 THR A O 1
ATOM 1372 N N . THR A 1 181 ? 7.744 18.360 -3.051 1.00 93.00 181 THR A N 1
ATOM 1373 C CA . THR A 1 181 ? 7.242 17.994 -1.721 1.00 93.00 181 THR A CA 1
ATOM 1374 C C . THR A 1 181 ? 5.724 17.987 -1.701 1.00 93.00 181 THR A C 1
ATOM 1376 O O . THR A 1 181 ? 5.095 18.840 -2.334 1.00 93.00 181 THR A O 1
ATOM 1379 N N . ALA A 1 182 ? 5.141 17.066 -0.942 1.00 91.81 182 ALA A N 1
ATOM 1380 C CA . ALA A 1 182 ? 3.696 16.992 -0.779 1.00 91.81 182 ALA A CA 1
ATOM 1381 C C . ALA A 1 182 ? 3.143 18.109 0.124 1.00 91.81 182 ALA A C 1
ATOM 1383 O O . ALA A 1 182 ? 3.820 18.595 1.038 1.00 91.81 182 ALA A O 1
ATOM 1384 N N . VAL A 1 183 ? 1.891 18.483 -0.130 1.00 91.75 183 VAL A N 1
ATOM 1385 C CA . VAL A 1 183 ? 1.019 19.228 0.778 1.00 91.75 183 VAL A CA 1
ATOM 1386 C C . VAL A 1 183 ? 0.150 18.205 1.501 1.00 91.75 183 VAL A C 1
ATOM 1388 O O . VAL A 1 183 ? -0.388 17.297 0.874 1.00 91.75 183 VAL A O 1
ATOM 1391 N N . VAL A 1 184 ? 0.063 18.316 2.826 1.00 92.38 184 VAL A N 1
ATOM 1392 C CA . VAL A 1 184 ? -0.625 17.326 3.658 1.00 92.38 184 VAL A CA 1
ATOM 1393 C C . VAL A 1 184 ? -1.394 17.987 4.792 1.00 92.38 184 VAL A C 1
ATOM 1395 O O . VAL A 1 184 ? -0.876 18.845 5.516 1.00 92.38 184 VAL A O 1
ATOM 1398 N N . HIS A 1 185 ? -2.621 17.526 5.000 1.00 91.25 185 HIS A N 1
ATOM 1399 C CA . HIS A 1 185 ? -3.456 17.871 6.139 1.00 91.25 185 HIS A CA 1
ATOM 1400 C C . HIS A 1 185 ? -3.538 16.681 7.096 1.00 91.25 185 HIS A C 1
ATOM 1402 O O . HIS A 1 185 ? -4.582 16.067 7.239 1.00 91.25 185 HIS A O 1
ATOM 1408 N N . GLY A 1 186 ? -2.446 16.374 7.808 1.00 88.69 186 GLY A N 1
ATOM 1409 C CA . GLY A 1 186 ? -2.257 15.068 8.467 1.00 88.69 186 GLY A CA 1
ATOM 1410 C C . GLY A 1 186 ? -3.437 14.529 9.296 1.00 88.69 186 GLY A C 1
ATOM 1411 O O . GLY A 1 186 ? -3.801 13.371 9.148 1.00 88.69 186 GLY A O 1
ATOM 1412 N N . LYS A 1 187 ? -4.094 15.356 10.126 1.00 88.19 187 LYS A N 1
ATOM 1413 C CA . LYS A 1 187 ? -5.286 14.913 10.886 1.00 88.19 187 LYS A CA 1
ATOM 1414 C C . LYS A 1 187 ? -6.505 14.622 10.004 1.00 88.19 187 LYS A C 1
ATOM 1416 O O . LYS A 1 187 ? -7.345 13.820 10.398 1.00 88.19 187 LYS A O 1
ATOM 1421 N N . HIS A 1 188 ? -6.648 15.343 8.895 1.00 91.81 188 HIS A N 1
ATOM 1422 C CA . HIS A 1 188 ? -7.677 15.096 7.887 1.00 91.81 188 HIS A CA 1
ATOM 1423 C C . HIS A 1 188 ? -7.336 13.827 7.104 1.00 91.81 188 HIS A C 1
ATOM 1425 O O . HIS A 1 188 ? -8.159 12.923 7.080 1.00 91.81 188 HIS A O 1
ATOM 1431 N N . SER A 1 189 ? -6.087 13.676 6.646 1.00 93.25 189 SER A N 1
ATOM 1432 C CA . SER A 1 189 ? -5.613 12.469 5.950 1.00 93.25 189 SER A CA 1
ATOM 1433 C C . SER A 1 189 ? -5.799 11.188 6.756 1.00 93.25 189 SER A C 1
ATOM 1435 O O . SER A 1 189 ? -6.237 10.177 6.220 1.00 93.25 189 SER A O 1
ATOM 1437 N N . GLU A 1 190 ? -5.547 11.218 8.071 1.00 92.00 190 GLU A N 1
ATOM 1438 C CA . GLU A 1 190 ? -5.837 10.066 8.938 1.00 92.00 190 GLU A CA 1
ATOM 1439 C C . GLU A 1 190 ? -7.325 9.681 8.911 1.00 92.00 190 GLU A C 1
ATOM 1441 O O . GLU A 1 190 ? -7.651 8.497 8.922 1.00 92.00 190 GLU A O 1
ATOM 1446 N N . LYS A 1 191 ? -8.238 10.658 8.862 1.00 91.31 191 LYS A N 1
ATOM 1447 C CA . LYS A 1 191 ? -9.685 10.401 8.803 1.00 91.31 191 LYS A CA 1
ATOM 1448 C C . LYS A 1 191 ? -10.101 9.897 7.427 1.00 91.31 191 LYS A C 1
ATOM 1450 O O . LYS A 1 191 ? -10.859 8.934 7.369 1.00 91.31 191 LYS A O 1
ATOM 1455 N N . CYS A 1 192 ? -9.593 10.508 6.356 1.00 95.38 192 CYS A N 1
ATOM 1456 C CA . CYS A 1 192 ? -9.837 10.068 4.983 1.00 95.38 192 CYS A CA 1
ATOM 1457 C C . CYS A 1 192 ? -9.374 8.622 4.786 1.00 95.38 192 CYS A C 1
ATOM 1459 O O . CYS A 1 192 ? -10.144 7.807 4.293 1.00 95.38 192 CYS A O 1
ATOM 1461 N N . TYR A 1 193 ? -8.184 8.269 5.284 1.00 95.69 193 TYR A N 1
ATOM 1462 C CA . TYR A 1 193 ? -7.684 6.894 5.263 1.00 95.69 193 TYR A CA 1
ATOM 1463 C C . TYR A 1 193 ? -8.624 5.917 5.979 1.00 95.69 193 TYR A C 1
ATOM 1465 O O . TYR A 1 193 ? -8.976 4.884 5.419 1.00 95.69 193 TYR A O 1
ATOM 1473 N N . LEU A 1 194 ? -9.041 6.225 7.216 1.00 94.12 194 LEU A N 1
ATOM 1474 C CA . LEU A 1 194 ? -9.911 5.329 7.988 1.00 94.12 194 LEU A CA 1
ATOM 1475 C C . LEU A 1 194 ? -11.291 5.168 7.337 1.00 94.12 194 LEU A C 1
ATOM 1477 O O . LEU A 1 194 ? -11.808 4.055 7.301 1.00 94.12 194 LEU A O 1
ATOM 1481 N N . LYS A 1 195 ? -11.850 6.253 6.786 1.00 94.94 195 LYS A N 1
ATOM 1482 C CA . LYS A 1 195 ? -13.122 6.241 6.051 1.00 94.94 195 LYS A CA 1
ATOM 1483 C C . LYS A 1 195 ? -13.021 5.416 4.767 1.00 94.94 195 LYS A C 1
ATOM 1485 O O . LYS A 1 195 ? -13.879 4.577 4.524 1.00 94.94 195 LYS A O 1
ATOM 1490 N N . ALA A 1 196 ? -11.965 5.623 3.979 1.00 96.44 196 ALA A N 1
ATOM 1491 C CA . ALA A 1 196 ? -11.748 4.882 2.741 1.00 96.44 196 ALA A CA 1
ATOM 1492 C C . ALA A 1 196 ? -11.500 3.394 2.997 1.00 96.44 196 ALA A C 1
ATOM 1494 O O . ALA A 1 196 ? -12.021 2.550 2.279 1.00 96.44 196 ALA A O 1
ATOM 1495 N N . MET A 1 197 ? -10.759 3.063 4.055 1.00 95.69 197 MET A N 1
ATOM 1496 C CA . MET A 1 197 ? -10.555 1.682 4.481 1.00 95.69 197 MET A CA 1
ATOM 1497 C C . MET A 1 197 ? -11.867 1.024 4.932 1.00 95.69 197 MET A C 1
ATOM 1499 O O . MET A 1 197 ? -12.116 -0.109 4.539 1.00 95.69 197 MET A O 1
ATOM 1503 N N . GLU A 1 198 ? -12.700 1.703 5.731 1.00 94.88 198 GLU A N 1
ATOM 1504 C CA . GLU A 1 198 ? -14.023 1.183 6.125 1.00 94.88 198 GLU A CA 1
ATOM 1505 C C . GLU A 1 198 ? -14.894 0.925 4.892 1.00 94.88 198 GLU A C 1
ATOM 1507 O O . GLU A 1 198 ? -15.344 -0.199 4.698 1.00 94.88 198 GLU A O 1
ATOM 1512 N N . GLY A 1 199 ? -15.030 1.914 4.003 1.00 97.00 199 GLY A N 1
ATOM 1513 C CA . GLY A 1 199 ? -15.844 1.773 2.797 1.00 97.00 199 GLY A CA 1
ATOM 1514 C C . GLY A 1 199 ? -15.341 0.698 1.829 1.00 97.00 199 GLY A C 1
ATOM 1515 O O . GLY A 1 199 ? -16.143 -0.058 1.290 1.00 97.00 199 GLY A O 1
ATOM 1516 N N . ALA A 1 200 ? -14.023 0.582 1.632 1.00 96.75 200 ALA A N 1
ATOM 1517 C CA . ALA A 1 200 ? -13.455 -0.451 0.766 1.00 96.75 200 ALA A CA 1
ATOM 1518 C C . ALA A 1 200 ? -13.661 -1.848 1.360 1.00 96.75 200 ALA A C 1
ATOM 1520 O O . ALA A 1 200 ? -13.899 -2.808 0.632 1.00 96.75 200 ALA A O 1
ATOM 1521 N N . VAL A 1 201 ? -13.588 -1.979 2.685 1.00 95.25 201 VAL A N 1
ATOM 1522 C CA . VAL A 1 201 ? -13.832 -3.262 3.338 1.00 95.25 201 VAL A CA 1
ATOM 1523 C C . VAL A 1 201 ? -15.322 -3.617 3.363 1.00 95.25 201 VAL A C 1
ATOM 1525 O O . VAL A 1 201 ? -15.640 -4.797 3.239 1.00 95.25 201 VAL A O 1
ATOM 1528 N N . ASP A 1 202 ? -16.225 -2.643 3.457 1.00 95.56 202 ASP A N 1
ATOM 1529 C CA . ASP A 1 202 ? -17.667 -2.877 3.306 1.00 95.56 202 ASP A CA 1
ATOM 1530 C C . ASP A 1 202 ? -18.008 -3.411 1.911 1.00 95.56 202 ASP A C 1
ATOM 1532 O O . ASP A 1 202 ? -18.667 -4.444 1.795 1.00 95.56 202 ASP A O 1
ATOM 1536 N N . ASP A 1 203 ? -17.480 -2.785 0.857 1.00 97.19 203 ASP A N 1
ATOM 1537 C CA . ASP A 1 203 ? -17.657 -3.271 -0.517 1.00 97.19 203 ASP A CA 1
ATOM 1538 C C . ASP A 1 203 ? -17.068 -4.685 -0.701 1.00 97.19 203 ASP A C 1
ATOM 1540 O O . ASP A 1 203 ? -17.724 -5.589 -1.223 1.00 97.19 203 ASP A O 1
ATOM 1544 N N . TRP A 1 204 ? -15.859 -4.935 -0.178 1.00 95.88 204 TRP A N 1
ATOM 1545 C CA . TRP A 1 204 ? -15.264 -6.277 -0.189 1.00 95.88 204 TRP A CA 1
ATOM 1546 C C . TRP A 1 204 ? -16.132 -7.301 0.556 1.00 95.88 204 TRP A C 1
ATOM 1548 O O . TRP A 1 204 ? -16.311 -8.421 0.077 1.00 95.88 204 TRP A O 1
ATOM 1558 N N . ALA A 1 205 ? -16.672 -6.935 1.720 1.00 93.38 205 ALA A N 1
ATOM 1559 C CA . ALA A 1 205 ? -17.491 -7.803 2.555 1.00 93.38 205 ALA A CA 1
ATOM 1560 C C . ALA A 1 205 ? -18.774 -8.233 1.834 1.00 93.38 205 ALA A C 1
ATOM 1562 O O . ALA A 1 205 ? -19.075 -9.429 1.781 1.00 93.38 205 ALA A O 1
ATOM 1563 N N . GLU A 1 206 ? -19.489 -7.282 1.228 1.00 94.00 206 GLU A N 1
ATOM 1564 C CA . GLU A 1 206 ? -20.699 -7.551 0.445 1.00 94.00 206 GLU A CA 1
ATOM 1565 C C . GLU A 1 206 ? -20.414 -8.523 -0.709 1.00 94.00 206 GLU A C 1
ATOM 1567 O O . GLU A 1 206 ? -21.135 -9.509 -0.912 1.00 94.00 206 GLU A O 1
ATOM 1572 N N . GLN A 1 207 ? -19.322 -8.291 -1.439 1.00 95.44 207 GLN A N 1
ATOM 1573 C CA . GLN A 1 207 ? -18.912 -9.148 -2.546 1.00 95.44 207 GLN A CA 1
ATOM 1574 C C . GLN A 1 207 ? -18.462 -10.542 -2.079 1.00 95.44 207 GLN A C 1
ATOM 1576 O O . GLN A 1 207 ? -18.817 -11.546 -2.703 1.00 95.44 207 GLN A O 1
ATOM 1581 N N . ALA A 1 208 ? -17.715 -10.634 -0.976 1.00 94.19 208 ALA A N 1
ATOM 1582 C CA . ALA A 1 208 ? -17.214 -11.898 -0.440 1.00 94.19 208 ALA A CA 1
ATOM 1583 C C . ALA A 1 208 ? -18.358 -12.802 0.045 1.00 94.19 208 ALA A C 1
ATOM 1585 O O . ALA A 1 208 ? -18.339 -14.014 -0.199 1.00 94.19 208 ALA A O 1
ATOM 1586 N N . GLU A 1 209 ? -19.381 -12.225 0.681 1.00 92.25 209 GLU A N 1
ATOM 1587 C CA . GLU A 1 209 ? -20.596 -12.946 1.065 1.00 92.25 209 GLU A CA 1
ATOM 1588 C C . GLU A 1 209 ? -21.407 -13.386 -0.161 1.00 92.25 209 GLU A C 1
ATOM 1590 O O . GLU A 1 209 ? -21.830 -14.546 -0.241 1.00 92.25 209 GLU A O 1
ATOM 1595 N N . ALA A 1 210 ? -21.582 -12.503 -1.151 1.00 93.81 210 ALA A N 1
ATOM 1596 C CA . ALA A 1 210 ? -22.291 -12.820 -2.392 1.00 93.81 210 ALA A CA 1
ATOM 1597 C C . ALA A 1 210 ? -21.610 -13.961 -3.172 1.00 93.81 210 ALA A C 1
ATOM 1599 O O . ALA A 1 210 ? -22.282 -14.872 -3.672 1.00 93.81 210 ALA A O 1
ATOM 1600 N N . ALA A 1 211 ? -20.276 -13.953 -3.213 1.00 94.81 211 ALA A N 1
ATOM 1601 C CA . ALA A 1 211 ? -19.448 -15.002 -3.802 1.00 94.81 211 ALA A CA 1
ATOM 1602 C C . ALA A 1 211 ? -19.349 -16.268 -2.928 1.00 94.81 211 ALA A C 1
ATOM 1604 O O . ALA A 1 211 ? -18.835 -17.290 -3.384 1.00 94.81 211 ALA A O 1
ATOM 1605 N N . LYS A 1 212 ? -19.886 -16.238 -1.698 1.00 93.25 212 LYS A N 1
ATOM 1606 C CA . LYS A 1 212 ? -19.826 -17.324 -0.703 1.00 93.25 212 LYS A CA 1
ATOM 1607 C C . LYS A 1 212 ? -18.393 -17.731 -0.346 1.00 93.25 212 LYS A C 1
ATOM 1609 O O . LYS A 1 212 ? -18.158 -18.894 -0.015 1.00 93.25 212 LYS A O 1
ATOM 1614 N N . LEU A 1 213 ? -17.457 -16.783 -0.404 1.00 92.25 213 LEU A N 1
ATOM 1615 C CA . LEU A 1 213 ? -16.070 -16.986 0.020 1.00 92.25 213 LEU A CA 1
ATOM 1616 C C . LEU A 1 213 ? -15.980 -17.099 1.541 1.00 92.25 213 LEU A C 1
ATOM 1618 O O . LEU A 1 213 ? -15.251 -17.936 2.067 1.00 92.25 213 LEU A O 1
ATOM 1622 N N . ILE A 1 214 ? -16.768 -16.285 2.247 1.00 90.56 214 ILE A N 1
ATOM 1623 C CA . ILE A 1 214 ? -16.831 -16.263 3.707 1.00 90.56 214 ILE A CA 1
ATOM 1624 C C . ILE A 1 214 ? -18.289 -16.377 4.140 1.00 90.56 214 ILE A C 1
ATOM 1626 O O . ILE A 1 214 ? -19.192 -15.813 3.523 1.00 90.56 214 ILE A O 1
ATOM 1630 N N . LYS A 1 215 ? -18.525 -17.124 5.219 1.00 87.00 215 LYS A N 1
ATOM 1631 C CA . LYS A 1 215 ? -19.835 -17.214 5.860 1.00 87.00 215 LYS A CA 1
ATOM 1632 C C . LYS A 1 215 ? -19.669 -17.171 7.373 1.00 87.00 215 LYS A C 1
ATOM 1634 O O . LYS A 1 215 ? -19.426 -18.205 7.993 1.00 87.00 215 LYS A O 1
ATOM 1639 N N . ALA A 1 216 ? -19.834 -15.985 7.952 1.00 89.06 216 ALA A N 1
ATOM 1640 C CA . ALA A 1 216 ? -19.802 -15.815 9.398 1.00 89.06 216 ALA A CA 1
ATOM 1641 C C . ALA A 1 216 ? -20.989 -16.533 10.066 1.00 89.06 216 ALA A C 1
ATOM 1643 O O . ALA A 1 216 ? -22.139 -16.434 9.624 1.00 89.06 216 ALA A O 1
ATOM 1644 N N . GLY A 1 217 ? -20.707 -17.289 11.127 1.00 89.06 217 GLY A N 1
ATOM 1645 C CA . GLY A 1 217 ? -21.718 -17.897 11.982 1.00 89.06 217 GLY A CA 1
ATOM 1646 C C . GLY A 1 217 ? -22.295 -16.921 13.018 1.00 89.06 217 GLY A C 1
ATOM 1647 O O . GLY A 1 217 ? -21.836 -15.787 13.161 1.00 89.06 217 GLY A O 1
ATOM 1648 N N . PRO A 1 218 ? -23.306 -17.349 13.797 1.00 88.50 218 PRO A N 1
ATOM 1649 C CA . PRO A 1 218 ? -23.830 -16.549 14.901 1.00 88.50 218 PRO A CA 1
ATOM 1650 C C . PRO A 1 218 ? -22.730 -16.165 15.904 1.00 88.50 218 PRO A C 1
ATOM 1652 O O . PRO A 1 218 ? -22.098 -17.036 16.497 1.00 88.50 218 PRO A O 1
ATOM 1655 N N . GLY A 1 219 ? -22.533 -14.863 16.129 1.00 89.00 219 GLY A N 1
ATOM 1656 C CA . GLY A 1 219 ? -21.516 -14.342 17.057 1.00 89.00 219 GLY A CA 1
ATOM 1657 C C . GLY A 1 219 ? -20.121 -14.139 16.447 1.00 89.00 219 GLY A C 1
ATOM 1658 O O . GLY A 1 219 ? -19.218 -13.646 17.134 1.00 89.00 219 GLY A O 1
ATOM 1659 N N . GLU A 1 220 ? -19.953 -14.476 15.171 1.00 93.00 220 GLU A N 1
ATOM 1660 C CA . GLU A 1 220 ? -18.738 -14.244 14.396 1.00 93.00 220 GLU A CA 1
ATOM 1661 C C . GLU A 1 220 ? -18.872 -12.986 13.533 1.00 93.00 220 GLU A C 1
ATOM 1663 O O . GLU A 1 220 ? -19.966 -12.513 13.231 1.00 93.00 220 GLU A O 1
ATOM 1668 N N . SER A 1 221 ? -17.727 -12.451 13.142 1.00 92.19 221 SER A N 1
ATOM 1669 C CA . SER A 1 221 ? -17.561 -11.368 12.180 1.00 92.19 221 SER A CA 1
ATOM 1670 C C . SER A 1 221 ? -16.728 -11.858 11.001 1.00 92.19 221 SER A C 1
ATOM 1672 O O . SER A 1 221 ? -15.989 -12.832 11.131 1.00 92.19 221 SER A O 1
ATOM 1674 N N . LEU A 1 222 ? -16.785 -11.164 9.863 1.00 89.50 222 LEU A N 1
ATOM 1675 C CA . LEU A 1 222 ? -15.991 -11.535 8.685 1.00 89.50 222 LEU A CA 1
ATOM 1676 C C . LEU A 1 222 ? -14.485 -11.574 8.978 1.00 89.50 222 LEU A C 1
ATOM 1678 O O . LEU A 1 222 ? -13.795 -12.481 8.524 1.00 89.50 222 LEU A O 1
ATOM 1682 N N . VAL A 1 223 ? -13.987 -10.659 9.817 1.00 90.06 223 VAL A N 1
ATOM 1683 C CA . VAL A 1 223 ? -12.568 -10.611 10.210 1.00 90.06 223 VAL A CA 1
ATOM 1684 C C . VAL A 1 223 ? -12.097 -11.843 10.983 1.00 90.06 223 VAL A C 1
ATOM 1686 O O . VAL A 1 223 ? -10.894 -12.091 11.018 1.00 90.06 223 VAL A O 1
ATOM 1689 N N . ASP A 1 224 ? -12.997 -12.643 11.566 1.00 92.44 224 ASP A N 1
ATOM 1690 C CA . ASP A 1 224 ? -12.633 -13.911 12.217 1.00 92.44 224 ASP A CA 1
ATOM 1691 C C . ASP A 1 224 ? -12.192 -14.974 11.201 1.00 92.44 224 ASP A C 1
ATOM 1693 O O . ASP A 1 224 ? -11.405 -15.857 11.533 1.00 92.44 224 ASP A O 1
ATOM 1697 N N . HIS A 1 225 ? -12.660 -14.855 9.956 1.00 92.56 225 HIS A N 1
ATOM 1698 C CA . HIS A 1 225 ? -12.398 -15.790 8.858 1.00 92.56 225 HIS A CA 1
ATOM 1699 C C . HIS A 1 225 ? -11.238 -15.351 7.957 1.00 92.56 225 HIS A C 1
ATOM 1701 O O . HIS A 1 225 ? -10.852 -16.077 7.045 1.00 92.56 225 HIS A O 1
ATOM 1707 N N . VAL A 1 226 ? -10.667 -14.173 8.211 1.00 90.25 226 VAL A N 1
ATOM 1708 C CA . VAL A 1 226 ? -9.522 -13.634 7.469 1.00 90.25 226 VAL A CA 1
ATOM 1709 C C . VAL A 1 226 ? -8.239 -13.883 8.259 1.00 90.25 226 VAL A C 1
ATOM 1711 O O . VAL A 1 226 ? -8.206 -13.684 9.471 1.00 90.25 226 VAL A O 1
ATOM 1714 N N . GLY A 1 227 ? -7.180 -14.325 7.581 1.00 90.94 227 GLY A N 1
ATOM 1715 C CA . GLY A 1 227 ? -5.858 -14.542 8.177 1.00 90.94 227 GLY A CA 1
ATOM 1716 C C . GLY A 1 227 ? -5.094 -13.238 8.468 1.00 90.94 227 GLY A C 1
ATOM 1717 O O . GLY A 1 227 ? -5.708 -12.216 8.786 1.00 90.94 227 GLY A O 1
ATOM 1718 N N . PRO A 1 228 ? -3.752 -13.252 8.361 1.00 92.69 228 PRO A N 1
ATOM 1719 C CA . PRO A 1 228 ? -2.943 -12.045 8.488 1.00 92.69 228 PRO A CA 1
ATOM 1720 C C . PRO A 1 228 ? -3.409 -10.931 7.546 1.00 92.69 228 PRO A C 1
ATOM 1722 O O . PRO A 1 228 ? -3.725 -11.176 6.381 1.00 92.69 228 PRO A O 1
ATOM 1725 N N . MET A 1 229 ? -3.421 -9.699 8.048 1.00 93.75 229 MET A N 1
ATOM 1726 C CA . MET A 1 229 ? -3.885 -8.514 7.334 1.00 93.75 229 MET A CA 1
ATOM 1727 C C . MET A 1 229 ? -2.728 -7.549 7.105 1.00 93.75 229 MET A C 1
ATOM 1729 O O . MET A 1 229 ? -1.997 -7.187 8.029 1.00 93.75 229 MET A O 1
ATOM 1733 N N . SER A 1 230 ? -2.587 -7.106 5.858 1.00 92.94 230 SER A N 1
ATOM 1734 C CA . SER A 1 230 ? -1.614 -6.088 5.467 1.00 92.94 230 SER A CA 1
ATOM 1735 C C . SER A 1 230 ? -2.307 -4.748 5.259 1.00 92.94 230 SER A C 1
ATOM 1737 O O . SER A 1 230 ? -3.407 -4.688 4.718 1.00 92.94 230 SER A O 1
ATOM 1739 N N . PHE A 1 231 ? -1.642 -3.672 5.670 1.00 94.50 231 PHE A N 1
ATOM 1740 C CA . PHE A 1 231 ? -2.132 -2.301 5.549 1.00 94.50 231 PHE A CA 1
ATOM 1741 C C . PHE A 1 231 ? -1.099 -1.450 4.822 1.00 94.50 231 PHE A C 1
ATOM 1743 O O . PHE A 1 231 ? 0.096 -1.747 4.862 1.00 94.50 231 PHE A O 1
ATOM 1750 N N . HIS A 1 232 ? -1.538 -0.345 4.224 1.00 94.44 232 HIS A N 1
ATOM 1751 C CA . HIS A 1 232 ? -0.608 0.724 3.887 1.00 94.44 232 HIS A CA 1
ATOM 1752 C C . HIS A 1 232 ? -0.067 1.347 5.188 1.00 94.44 232 HIS A C 1
ATOM 1754 O O . HIS A 1 232 ? -0.825 1.662 6.107 1.00 94.44 232 HIS A O 1
ATOM 1760 N N . VAL A 1 233 ? 1.258 1.501 5.282 1.00 93.00 233 VAL A N 1
ATOM 1761 C CA . VAL A 1 233 ? 1.946 1.911 6.516 1.00 93.00 233 VAL A CA 1
ATOM 1762 C C . VAL A 1 233 ? 2.699 3.228 6.293 1.00 93.00 233 VAL A C 1
ATOM 1764 O O . VAL A 1 233 ? 3.914 3.205 6.107 1.00 93.00 233 VAL A O 1
ATOM 1767 N N . PRO A 1 234 ? 2.027 4.396 6.341 1.00 90.50 234 PRO A N 1
ATOM 1768 C CA . PRO A 1 234 ? 2.728 5.684 6.295 1.00 90.50 234 PRO A CA 1
ATOM 1769 C C . PRO A 1 234 ? 3.597 5.896 7.548 1.00 90.50 234 PRO A C 1
ATOM 1771 O O . PRO A 1 234 ? 4.593 6.614 7.523 1.00 90.50 234 PRO A O 1
ATOM 1774 N N . TYR A 1 235 ? 3.213 5.257 8.657 1.00 89.25 235 TYR A N 1
ATOM 1775 C CA . TYR A 1 235 ? 4.006 5.053 9.866 1.00 89.25 235 TYR A CA 1
ATOM 1776 C C . TYR A 1 235 ? 3.392 3.889 10.676 1.00 89.25 235 TYR A C 1
ATOM 1778 O O . TYR A 1 235 ? 2.173 3.695 10.614 1.00 89.25 235 TYR A O 1
ATOM 1786 N N . PRO A 1 236 ? 4.168 3.108 11.458 1.00 89.06 236 PRO A N 1
ATOM 1787 C CA . PRO A 1 236 ? 3.672 1.878 12.095 1.00 89.06 236 PRO A CA 1
ATOM 1788 C C . PRO A 1 236 ? 2.412 2.032 12.953 1.00 89.06 236 PRO A C 1
ATOM 1790 O O . PRO A 1 236 ? 1.539 1.164 12.930 1.00 89.06 236 PRO A O 1
ATOM 1793 N N . LYS A 1 237 ? 2.274 3.148 13.682 1.00 88.94 237 LYS A N 1
ATOM 1794 C CA . LYS A 1 237 ? 1.087 3.390 14.519 1.00 88.94 237 LYS A CA 1
ATOM 1795 C C . LYS A 1 237 ? -0.202 3.572 13.700 1.00 88.94 237 LYS A C 1
ATOM 1797 O O . LYS A 1 237 ? -1.286 3.358 14.238 1.00 88.94 237 LYS A O 1
ATOM 1802 N N . MET A 1 238 ? -0.111 3.931 12.416 1.00 91.62 238 MET A N 1
ATOM 1803 C CA . MET A 1 238 ? -1.286 4.092 11.556 1.00 91.62 238 MET A CA 1
ATOM 1804 C C . MET A 1 238 ? -1.950 2.753 11.239 1.00 91.62 238 MET A C 1
ATOM 1806 O O . MET A 1 238 ? -3.170 2.650 11.315 1.00 91.62 238 MET A O 1
ATOM 1810 N N . ALA A 1 239 ? -1.161 1.714 10.959 1.00 93.31 239 ALA A N 1
ATOM 1811 C CA . ALA A 1 239 ? -1.688 0.376 10.702 1.00 93.31 239 ALA A CA 1
ATOM 1812 C C . ALA A 1 239 ? -2.400 -0.202 11.935 1.00 93.31 239 ALA A C 1
ATOM 1814 O O . ALA A 1 239 ? -3.475 -0.778 11.820 1.00 93.31 239 ALA A O 1
ATOM 1815 N N . GLU A 1 240 ? -1.848 0.022 13.133 1.00 93.00 240 GLU A N 1
ATOM 1816 C CA . GLU A 1 240 ? -2.496 -0.376 14.390 1.00 93.00 240 GLU A CA 1
ATOM 1817 C C . GLU A 1 240 ? -3.835 0.353 14.597 1.00 93.00 240 GLU A C 1
ATOM 1819 O O . GLU A 1 240 ? -4.837 -0.284 14.919 1.00 93.00 240 GLU A O 1
ATOM 1824 N N . LYS A 1 241 ? -3.880 1.672 14.349 1.00 93.06 241 LYS A N 1
ATOM 1825 C CA . LYS A 1 241 ? -5.129 2.453 14.385 1.00 93.06 241 LYS A CA 1
ATOM 1826 C C . LYS A 1 241 ? -6.143 1.960 13.348 1.00 93.06 241 LYS A C 1
ATOM 1828 O O . LYS A 1 241 ? -7.318 1.834 13.682 1.00 93.06 241 LYS A O 1
ATOM 1833 N N . GLY A 1 242 ? -5.699 1.691 12.118 1.00 95.44 242 GLY A N 1
ATOM 1834 C CA . GLY A 1 242 ? -6.533 1.156 11.039 1.00 95.44 242 GLY A CA 1
ATOM 1835 C C . GLY A 1 242 ? -7.160 -0.174 11.433 1.00 95.44 242 GLY A C 1
ATOM 1836 O O . GLY A 1 242 ? -8.378 -0.320 11.403 1.00 95.44 242 GLY A O 1
ATOM 1837 N N . PHE A 1 243 ? -6.354 -1.103 11.941 1.00 96.19 243 PHE A N 1
ATOM 1838 C CA . PHE A 1 243 ? -6.857 -2.384 12.423 1.00 96.19 243 PHE A CA 1
ATOM 1839 C C . PHE A 1 243 ? -7.829 -2.239 13.605 1.00 96.19 243 PHE A C 1
ATOM 1841 O O . PHE A 1 243 ? -8.853 -2.913 13.653 1.00 96.19 243 PHE A O 1
ATOM 1848 N N . ALA A 1 244 ? -7.571 -1.320 14.539 1.00 95.81 244 ALA A N 1
ATOM 1849 C CA . ALA A 1 244 ? -8.503 -1.046 15.634 1.00 95.81 244 ALA A CA 1
ATOM 1850 C C . ALA A 1 244 ? -9.847 -0.508 15.126 1.00 95.81 244 ALA A C 1
ATOM 1852 O O . ALA A 1 244 ? -10.903 -0.901 15.618 1.00 95.81 244 ALA A O 1
ATOM 1853 N N . TYR A 1 245 ? -9.815 0.383 14.138 1.00 95.00 245 TYR A N 1
ATOM 1854 C CA . TYR A 1 245 ? -11.020 0.926 13.522 1.00 95.00 245 TYR A CA 1
ATOM 1855 C C . TYR A 1 245 ? -11.819 -0.171 12.806 1.00 95.00 245 TYR A C 1
ATOM 1857 O O . TYR A 1 245 ? -13.022 -0.293 13.024 1.00 95.00 245 TYR A O 1
ATOM 1865 N N . LEU A 1 246 ? -11.124 -1.046 12.074 1.00 95.50 246 LEU A N 1
ATOM 1866 C CA . LEU A 1 246 ? -11.689 -2.217 11.408 1.00 95.50 246 LEU A CA 1
ATOM 1867 C C . LEU A 1 246 ? -12.367 -3.187 12.388 1.00 95.50 246 LEU A C 1
ATOM 1869 O O . LEU A 1 246 ? -13.513 -3.581 12.191 1.00 95.50 246 LEU A O 1
ATOM 1873 N N . LEU A 1 247 ? -11.684 -3.559 13.477 1.00 95.56 247 LEU A N 1
ATOM 1874 C CA . LEU A 1 247 ? -12.264 -4.449 14.485 1.00 95.56 247 LEU A CA 1
ATOM 1875 C C . LEU A 1 247 ? -13.477 -3.814 15.162 1.00 95.56 247 LEU A C 1
ATOM 1877 O O . LEU A 1 247 ? -14.486 -4.485 15.356 1.00 95.56 247 LEU A O 1
ATOM 1881 N N . ARG A 1 248 ? -13.408 -2.520 15.499 1.00 95.00 248 ARG A N 1
ATOM 1882 C CA . ARG A 1 248 ? -14.554 -1.787 16.056 1.00 95.00 248 ARG A CA 1
ATOM 1883 C C . ARG A 1 248 ? -15.740 -1.821 15.096 1.00 95.00 248 ARG A C 1
ATOM 1885 O O . ARG A 1 248 ? -16.855 -2.054 15.550 1.00 95.00 248 ARG A O 1
ATOM 1892 N N . HIS A 1 249 ? -15.506 -1.622 13.801 1.00 94.75 249 HIS A N 1
ATOM 1893 C CA . HIS A 1 249 ? -16.539 -1.691 12.771 1.00 94.75 249 HIS A CA 1
ATOM 1894 C C . HIS A 1 249 ? -17.240 -3.054 12.752 1.00 94.75 249 HIS A C 1
ATOM 1896 O O . HIS A 1 249 ? -18.446 -3.127 12.977 1.00 94.75 249 HIS A O 1
ATOM 1902 N N . PHE A 1 250 ? -16.475 -4.139 12.630 1.00 94.06 250 PHE A N 1
ATOM 1903 C CA . PHE A 1 250 ? -17.025 -5.493 12.517 1.00 94.06 250 PHE A CA 1
ATOM 1904 C C . PHE A 1 250 ? -17.551 -6.105 13.812 1.00 94.06 250 PHE A C 1
ATOM 1906 O O . PHE A 1 250 ? -18.368 -7.025 13.779 1.00 94.06 250 PHE A O 1
ATOM 1913 N N . TRP A 1 251 ? -17.059 -5.663 14.967 1.00 95.56 251 TRP A N 1
ATOM 1914 C CA . TRP A 1 251 ? -17.476 -6.231 16.246 1.00 95.56 251 TRP A CA 1
ATOM 1915 C C . TRP A 1 251 ? -18.733 -5.577 16.805 1.00 95.56 251 TRP A C 1
ATOM 1917 O O . TRP A 1 251 ? -19.366 -6.160 17.691 1.00 95.56 251 TRP A O 1
ATOM 1927 N N . ARG A 1 252 ? -19.126 -4.396 16.312 1.00 93.94 252 ARG A N 1
ATOM 1928 C CA . ARG A 1 252 ? -20.377 -3.744 16.717 1.00 93.94 252 ARG A CA 1
ATOM 1929 C C . ARG A 1 252 ? -21.554 -4.712 16.575 1.00 93.94 252 ARG A C 1
ATOM 1931 O O . ARG A 1 252 ? -21.754 -5.343 15.548 1.00 93.94 252 ARG A O 1
ATOM 1938 N N . GLY A 1 253 ? -22.336 -4.832 17.645 1.00 92.31 253 GLY A N 1
ATOM 1939 C CA . GLY A 1 253 ? -23.466 -5.765 17.723 1.00 92.31 253 GLY A CA 1
ATOM 1940 C C . GLY A 1 253 ? -23.118 -7.170 18.230 1.00 92.31 253 GLY A C 1
ATOM 1941 O O . GLY A 1 253 ? -24.029 -7.915 18.582 1.00 92.31 253 GLY A O 1
ATOM 1942 N N . LEU A 1 254 ? -21.835 -7.527 18.356 1.00 95.38 254 LEU A N 1
ATOM 1943 C CA . LEU A 1 254 ? -21.409 -8.810 18.921 1.00 95.38 254 LEU A CA 1
ATOM 1944 C C . LEU A 1 254 ? -21.249 -8.754 20.450 1.00 95.38 254 LEU A C 1
ATOM 1946 O O . LEU A 1 254 ? -20.973 -7.706 21.046 1.00 95.38 254 LEU A O 1
ATOM 1950 N N . LEU A 1 255 ? -21.342 -9.922 21.099 1.00 94.31 255 LEU A N 1
ATOM 1951 C CA . LEU A 1 255 ? -21.142 -10.053 22.550 1.00 94.31 255 LEU A CA 1
ATOM 1952 C C . LEU A 1 255 ? -19.762 -9.535 22.982 1.00 94.31 255 LEU A C 1
ATOM 1954 O O . LEU A 1 255 ? -19.662 -8.776 23.943 1.00 94.31 255 LEU A O 1
ATOM 1958 N N . ARG A 1 256 ? -18.713 -9.852 22.215 1.00 93.56 256 ARG A N 1
ATOM 1959 C CA . ARG A 1 256 ? -17.341 -9.391 22.482 1.00 93.56 256 ARG A CA 1
ATOM 1960 C C . ARG A 1 256 ? -17.220 -7.861 22.528 1.00 93.56 256 ARG A C 1
ATOM 1962 O O . ARG A 1 256 ? -16.479 -7.330 23.349 1.00 93.56 256 ARG A O 1
ATOM 1969 N N . TRP A 1 257 ? -17.977 -7.137 21.698 1.00 95.81 257 TRP A N 1
ATOM 1970 C CA . TRP A 1 257 ? -17.997 -5.672 21.734 1.00 95.81 257 TRP A CA 1
ATOM 1971 C C . TRP A 1 257 ? -18.742 -5.146 22.956 1.00 95.81 257 TRP A C 1
ATOM 1973 O O . TRP A 1 257 ? -18.323 -4.174 23.585 1.00 95.81 257 TRP A O 1
ATOM 1983 N N . THR A 1 258 ? -19.807 -5.838 23.360 1.00 95.31 258 THR A N 1
ATOM 1984 C CA . THR A 1 258 ? -20.514 -5.540 24.612 1.00 95.31 258 THR A CA 1
ATOM 1985 C C . THR A 1 258 ? -19.570 -5.672 25.814 1.00 95.31 258 THR A C 1
ATOM 1987 O O . THR A 1 258 ? -19.525 -4.793 26.668 1.00 95.31 258 THR A O 1
ATOM 1990 N N . GLU A 1 259 ? -18.738 -6.711 25.857 1.00 95.12 259 GLU A N 1
ATOM 1991 C CA . GLU A 1 259 ? -17.729 -6.886 26.912 1.00 95.12 259 GLU A CA 1
ATOM 1992 C C . GLU A 1 259 ? -16.636 -5.808 26.890 1.00 95.12 259 GLU A C 1
ATOM 1994 O O . GLU A 1 259 ? -16.180 -5.361 27.944 1.00 95.12 259 GLU A O 1
ATOM 1999 N N . VAL A 1 260 ? -16.196 -5.380 25.702 1.00 96.00 260 VAL A N 1
ATOM 2000 C CA . VAL A 1 260 ? -15.232 -4.279 25.555 1.00 96.00 260 VAL A CA 1
ATOM 2001 C C . VAL A 1 260 ? -15.833 -2.978 26.087 1.00 96.00 260 VAL A C 1
ATOM 2003 O O . VAL A 1 260 ? -15.241 -2.347 26.961 1.00 96.00 260 VAL A O 1
ATOM 2006 N N . THR A 1 261 ? -17.030 -2.608 25.631 1.00 96.00 261 THR A N 1
ATOM 2007 C CA . THR A 1 261 ? -17.714 -1.368 26.042 1.00 96.00 261 THR A CA 1
ATOM 2008 C C . THR A 1 261 ? -18.065 -1.343 27.533 1.00 96.00 261 THR A C 1
ATOM 2010 O O . THR A 1 261 ? -18.025 -0.282 28.150 1.00 96.00 261 THR A O 1
ATOM 2013 N N . GLN A 1 262 ? -18.322 -2.493 28.168 1.00 95.81 262 GLN A N 1
ATOM 2014 C CA . GLN A 1 262 ? -18.471 -2.571 29.629 1.00 95.81 262 GLN A CA 1
ATOM 2015 C C . GLN A 1 262 ? -17.179 -2.219 30.381 1.00 95.81 262 GLN A C 1
ATOM 2017 O O . GLN A 1 262 ? -17.246 -1.677 31.483 1.00 95.81 262 GLN A O 1
ATOM 2022 N N . LYS A 1 263 ? -16.009 -2.513 29.800 1.00 95.00 263 LYS A N 1
ATOM 2023 C CA . LYS A 1 263 ? -14.701 -2.235 30.413 1.00 95.00 263 LYS A CA 1
ATOM 2024 C C . LYS A 1 263 ? -14.233 -0.801 30.176 1.00 95.00 263 LYS A C 1
ATOM 2026 O O . LYS A 1 263 ? -13.764 -0.164 31.114 1.00 95.00 263 LYS A O 1
ATOM 2031 N N . ILE A 1 264 ? -14.330 -0.306 28.940 1.00 96.38 264 ILE A N 1
ATOM 2032 C CA . ILE A 1 264 ? -13.761 1.001 28.547 1.00 96.38 264 ILE A CA 1
ATOM 2033 C C . ILE A 1 264 ? -14.796 2.132 28.490 1.00 96.38 264 ILE A C 1
ATOM 2035 O O . ILE A 1 264 ? -14.438 3.287 28.266 1.00 96.38 264 ILE A O 1
ATOM 2039 N N . GLY A 1 265 ? -16.071 1.812 28.714 1.00 95.44 265 GLY A N 1
ATOM 2040 C CA . GLY A 1 265 ? -17.191 2.738 28.596 1.00 95.44 265 GLY A CA 1
ATOM 2041 C C . GLY A 1 265 ? -17.846 2.728 27.207 1.00 95.44 265 GLY A C 1
ATOM 2042 O O . GLY A 1 265 ? -17.385 2.051 26.280 1.00 95.44 265 GLY A O 1
ATOM 2043 N N . PRO A 1 266 ? -18.960 3.465 27.053 1.00 93.81 266 PRO A N 1
ATOM 2044 C CA . PRO A 1 266 ? -19.664 3.568 25.782 1.00 93.81 266 PRO A CA 1
ATOM 2045 C C . PRO A 1 266 ? -18.867 4.382 24.758 1.00 93.81 266 PRO A C 1
ATOM 2047 O O . PRO A 1 266 ? -18.111 5.286 25.116 1.00 93.81 266 PRO A O 1
ATOM 2050 N N . GLU A 1 267 ? -19.098 4.098 23.476 1.00 94.38 267 GLU A N 1
ATOM 2051 C CA . GLU A 1 267 ? -18.539 4.885 22.374 1.00 94.38 267 GLU A CA 1
ATOM 2052 C C . GLU A 1 267 ? -18.967 6.366 22.469 1.00 94.38 267 GLU A C 1
ATOM 2054 O O . GLU A 1 267 ? -20.157 6.650 22.691 1.00 94.38 267 GLU A O 1
ATOM 2059 N N . PRO A 1 268 ? -18.039 7.322 22.272 1.00 94.56 268 PRO A N 1
ATOM 2060 C CA . PRO A 1 268 ? -18.380 8.727 22.123 1.00 94.56 268 PRO A CA 1
ATOM 2061 C C . PRO A 1 268 ? -19.342 8.932 20.947 1.00 94.56 268 PRO A C 1
ATOM 2063 O O . PRO A 1 268 ? -19.210 8.346 19.877 1.00 94.56 268 PRO A O 1
ATOM 2066 N N . LYS A 1 269 ? -20.338 9.798 21.137 1.00 93.38 269 LYS A N 1
ATOM 2067 C CA . LYS A 1 269 ? -21.287 10.174 20.080 1.00 93.38 269 LYS A CA 1
ATOM 2068 C C . LYS A 1 269 ? -21.107 11.640 19.757 1.00 93.38 269 LYS A C 1
ATOM 2070 O O . LYS A 1 269 ? -21.144 12.453 20.676 1.00 93.38 269 LYS A O 1
ATOM 2075 N N . ALA A 1 270 ? -20.997 11.990 18.477 1.00 90.31 270 ALA A N 1
ATOM 2076 C CA . ALA A 1 270 ? -20.821 13.380 18.047 1.00 90.31 270 ALA A CA 1
ATOM 2077 C C . ALA A 1 270 ? -21.905 14.316 18.618 1.00 90.31 270 ALA A C 1
ATOM 2079 O O . ALA A 1 270 ? -21.602 15.418 19.065 1.00 90.31 270 ALA A O 1
ATOM 2080 N N . THR A 1 271 ? -23.151 13.839 18.713 1.00 92.50 271 THR A N 1
ATOM 2081 C CA . THR A 1 271 ? -24.292 14.578 19.285 1.00 92.50 271 THR A CA 1
ATOM 2082 C C . THR A 1 271 ? -24.142 14.921 20.769 1.00 92.50 271 THR A C 1
ATOM 2084 O O . THR A 1 271 ? -24.858 15.782 21.272 1.00 92.50 271 THR A O 1
ATOM 2087 N N . SER A 1 272 ? -23.241 14.247 21.485 1.00 93.44 272 SER A N 1
ATOM 2088 C CA . SER A 1 272 ? -22.979 14.480 22.909 1.00 93.44 272 SER A CA 1
ATOM 2089 C C . SER A 1 272 ? -21.992 15.624 23.162 1.00 93.44 272 SER A C 1
ATOM 2091 O O . SER A 1 272 ? -21.778 15.990 24.316 1.00 93.44 272 SER A O 1
ATOM 2093 N N . PHE A 1 273 ? -21.393 16.204 22.116 1.00 93.81 273 PHE A N 1
ATOM 2094 C CA . PHE A 1 273 ? -20.379 17.250 22.234 1.00 93.81 273 PHE A CA 1
ATOM 2095 C C . PHE A 1 273 ? -20.820 18.526 21.521 1.00 93.81 273 PHE A C 1
ATOM 2097 O O . PHE A 1 273 ? -21.387 18.497 20.433 1.00 93.81 273 PHE A O 1
ATOM 2104 N N . ARG A 1 274 ? -20.538 19.678 22.138 1.00 90.88 274 ARG A N 1
ATOM 2105 C CA . ARG A 1 274 ? -20.832 20.996 21.544 1.00 90.88 274 ARG A CA 1
ATOM 2106 C C . ARG A 1 274 ? -19.788 21.424 20.521 1.00 90.88 274 ARG A C 1
ATOM 2108 O O . ARG A 1 274 ? -20.110 22.158 19.595 1.00 90.88 274 ARG A O 1
ATOM 2115 N N . LYS A 1 275 ? -18.536 21.021 20.737 1.00 93.25 275 LYS A N 1
ATOM 2116 C CA . LYS A 1 275 ? -17.399 21.345 19.879 1.00 93.25 275 LYS A CA 1
ATOM 2117 C C . LYS A 1 275 ? -16.891 20.081 19.215 1.00 93.25 275 LYS A C 1
ATOM 2119 O O . LYS A 1 275 ? -16.783 19.037 19.860 1.00 93.25 275 LYS A O 1
ATOM 2124 N N . ARG A 1 276 ? -16.542 20.200 17.938 1.00 88.56 276 ARG A N 1
ATOM 2125 C CA . ARG A 1 276 ? -15.997 19.091 17.157 1.00 88.56 276 ARG A CA 1
ATOM 2126 C C . ARG A 1 276 ? -14.661 18.617 17.728 1.00 88.56 276 ARG A C 1
ATOM 2128 O O . ARG A 1 276 ? -14.433 17.418 17.793 1.00 88.56 276 ARG A O 1
ATOM 2135 N N . GLU A 1 277 ? -13.818 19.529 18.208 1.00 90.19 277 GLU A N 1
ATOM 2136 C CA . GLU A 1 277 ? -12.513 19.180 18.777 1.00 90.19 277 GLU A CA 1
ATOM 2137 C C . GLU A 1 277 ? -12.635 18.322 20.043 1.00 90.19 277 GLU A C 1
ATOM 2139 O O . GLU A 1 277 ? -11.825 17.420 20.257 1.00 90.19 277 GLU A O 1
ATOM 2144 N N . ASP A 1 278 ? -13.661 18.572 20.863 1.00 93.12 278 ASP A N 1
ATOM 2145 C CA . ASP A 1 278 ? -13.910 17.799 22.083 1.00 93.12 278 ASP A CA 1
ATOM 2146 C C . ASP A 1 278 ? -14.343 16.365 21.740 1.00 93.12 278 ASP A C 1
ATOM 2148 O O . ASP A 1 278 ? -13.865 15.413 22.358 1.00 93.12 278 ASP A O 1
ATOM 2152 N N . PHE A 1 279 ? -15.192 16.204 20.717 1.00 93.06 279 PHE A N 1
ATOM 2153 C CA . PHE A 1 279 ? -15.567 14.888 20.193 1.00 93.06 279 PHE A CA 1
ATOM 2154 C C . PHE A 1 279 ? -14.359 14.144 19.619 1.00 93.06 279 PHE A C 1
ATOM 2156 O O . PHE A 1 279 ? -14.134 12.988 19.957 1.00 93.06 279 PHE A O 1
ATOM 2163 N N . GLU A 1 280 ? -13.546 14.808 18.796 1.00 89.69 280 GLU A N 1
ATOM 2164 C CA . GLU A 1 280 ? -12.360 14.195 18.187 1.00 89.69 280 GLU A CA 1
ATOM 2165 C C . GLU A 1 280 ? -11.340 13.744 19.237 1.00 89.69 280 GLU A C 1
ATOM 2167 O O . GLU A 1 280 ? -10.723 12.686 19.100 1.00 89.69 280 GLU A O 1
ATOM 2172 N N . LYS A 1 281 ? -11.188 14.514 20.319 1.00 91.88 281 LYS A N 1
ATOM 2173 C CA . LYS A 1 281 ? -10.369 14.108 21.460 1.00 91.88 281 LYS A CA 1
ATOM 2174 C C . LYS A 1 281 ? -10.954 12.880 22.159 1.00 91.88 281 LYS A C 1
ATOM 2176 O O . LYS A 1 281 ? -10.211 11.939 22.421 1.00 91.88 281 LYS A O 1
ATOM 2181 N N . ALA A 1 282 ? -12.260 12.876 22.428 1.00 94.62 282 ALA A N 1
ATOM 2182 C CA . ALA A 1 282 ? -12.931 11.746 23.064 1.00 94.62 282 ALA A CA 1
ATOM 2183 C C . ALA A 1 282 ? -12.833 10.464 22.220 1.00 94.62 282 ALA A C 1
ATOM 2185 O O . ALA A 1 282 ? -12.532 9.409 22.768 1.00 94.62 282 ALA A O 1
ATOM 2186 N N . GLU A 1 283 ? -13.010 10.554 20.898 1.00 93.12 283 GLU A N 1
ATOM 2187 C CA . GLU A 1 283 ? -12.808 9.434 19.967 1.00 93.12 283 GLU A CA 1
ATOM 2188 C C . GLU A 1 283 ? -11.362 8.934 19.990 1.00 93.12 283 GLU A C 1
ATOM 2190 O O . GLU A 1 283 ? -11.122 7.732 20.084 1.00 93.12 283 GLU A O 1
ATOM 2195 N N . SER A 1 284 ? -10.380 9.841 19.969 1.00 90.75 284 SER A N 1
ATOM 2196 C CA . SER A 1 284 ? -8.969 9.453 20.037 1.00 90.75 284 SER A CA 1
ATOM 2197 C C . SER A 1 284 ? -8.609 8.773 21.362 1.00 90.75 284 SER A C 1
ATOM 2199 O O . SER A 1 284 ? -7.833 7.816 21.360 1.00 90.75 284 SER A O 1
ATOM 2201 N N . ASP A 1 285 ? -9.133 9.262 22.489 1.00 93.81 285 ASP A N 1
ATOM 2202 C CA . ASP A 1 285 ? -8.919 8.658 23.808 1.00 93.81 285 ASP A CA 1
ATOM 2203 C C . ASP A 1 285 ? -9.620 7.293 23.908 1.00 93.81 285 ASP A C 1
ATOM 2205 O O . ASP A 1 285 ? -9.036 6.338 24.420 1.00 93.81 285 ASP A O 1
ATOM 2209 N N . TYR A 1 286 ? -10.829 7.172 23.354 1.00 95.50 286 TYR A N 1
ATOM 2210 C CA . TYR A 1 286 ? -11.571 5.915 23.284 1.00 95.50 286 TYR A CA 1
ATOM 2211 C C . TYR A 1 286 ? -10.822 4.851 22.476 1.00 95.50 286 TYR A C 1
ATOM 2213 O O . TYR A 1 286 ? -10.624 3.736 22.956 1.00 95.50 286 TYR A O 1
ATOM 2221 N N . MET A 1 287 ? -10.337 5.208 21.282 1.00 94.31 287 MET A N 1
ATOM 2222 C CA . MET A 1 287 ? -9.540 4.308 20.446 1.00 94.31 287 MET A CA 1
ATOM 2223 C C . MET A 1 287 ? -8.257 3.865 21.150 1.00 94.31 287 MET A C 1
ATOM 2225 O O . MET A 1 287 ? -7.883 2.699 21.048 1.00 94.31 287 MET A O 1
ATOM 2229 N N . ARG A 1 288 ? -7.599 4.758 21.904 1.00 94.12 288 ARG A N 1
ATOM 2230 C CA . ARG A 1 288 ? -6.431 4.387 22.716 1.00 94.12 288 ARG A CA 1
ATOM 2231 C C . ARG A 1 288 ? -6.794 3.332 23.761 1.00 94.12 288 ARG A C 1
ATOM 2233 O O . ARG A 1 288 ? -6.139 2.297 23.802 1.00 94.12 288 ARG A O 1
ATOM 2240 N N . HIS A 1 289 ? -7.848 3.553 24.547 1.00 96.38 289 HIS A N 1
ATOM 2241 C CA . HIS A 1 289 ? -8.277 2.575 25.550 1.00 96.38 289 HIS A CA 1
ATOM 2242 C C . HIS A 1 289 ? -8.718 1.249 24.919 1.00 96.38 289 HIS A C 1
ATOM 2244 O O . HIS A 1 289 ? -8.442 0.194 25.481 1.00 96.38 289 HIS A O 1
ATOM 2250 N N . PHE A 1 290 ? -9.360 1.276 23.745 1.00 97.31 290 PHE A N 1
ATOM 2251 C CA . PHE A 1 290 ? -9.701 0.053 23.018 1.00 97.31 290 PHE A CA 1
ATOM 2252 C C . PHE A 1 290 ? -8.449 -0.727 22.602 1.00 97.31 290 PHE A C 1
ATOM 2254 O O . PHE A 1 290 ? -8.369 -1.929 22.862 1.00 97.31 290 PHE A O 1
ATOM 2261 N N . MET A 1 291 ? -7.452 -0.043 22.034 1.00 96.25 291 MET A N 1
ATOM 2262 C CA . MET A 1 291 ? -6.182 -0.666 21.660 1.00 96.25 291 MET A CA 1
ATOM 2263 C C . MET A 1 291 ? -5.430 -1.243 22.869 1.00 96.25 291 MET A C 1
ATOM 2265 O O . MET A 1 291 ? -4.671 -2.187 22.717 1.00 96.25 291 MET A O 1
ATOM 2269 N N . GLU A 1 292 ? -5.648 -0.748 24.086 1.00 96.06 292 GLU A N 1
ATOM 2270 C CA . GLU A 1 292 ? -5.043 -1.304 25.307 1.00 96.06 292 GLU A CA 1
ATOM 2271 C C . GLU A 1 292 ? -5.766 -2.561 25.832 1.00 96.06 292 GLU A C 1
ATOM 2273 O O . GLU A 1 292 ? -5.262 -3.242 26.729 1.00 96.06 292 GLU A O 1
ATOM 2278 N N . THR A 1 293 ? -6.940 -2.905 25.290 1.00 97.31 293 THR A N 1
ATOM 2279 C CA . THR A 1 293 ? -7.691 -4.077 25.756 1.00 97.31 293 THR A CA 1
ATOM 2280 C C . THR A 1 293 ? -7.007 -5.396 25.372 1.00 97.31 293 THR A C 1
ATOM 2282 O O . THR A 1 293 ? -6.472 -5.520 24.266 1.00 97.31 293 THR A O 1
ATOM 2285 N N . PRO A 1 294 ? -7.087 -6.441 26.224 1.00 96.75 294 PRO A N 1
ATOM 2286 C CA . PRO A 1 294 ? -6.568 -7.767 25.884 1.00 96.75 294 PRO A CA 1
ATOM 2287 C C . PRO A 1 294 ? -7.183 -8.354 24.609 1.00 96.75 294 PRO A C 1
ATOM 2289 O O . PRO A 1 294 ? -6.504 -9.064 23.873 1.00 96.75 294 PRO A O 1
ATOM 2292 N N . GLN A 1 295 ? -8.460 -8.055 24.343 1.00 95.69 295 GLN A N 1
ATOM 2293 C CA . GLN A 1 295 ? -9.161 -8.525 23.150 1.00 95.69 295 GLN A CA 1
ATOM 2294 C C . GLN A 1 295 ? -8.544 -7.948 21.872 1.00 95.69 295 GLN A C 1
ATOM 2296 O O . GLN A 1 295 ? -8.257 -8.709 20.956 1.00 95.69 295 GLN A O 1
ATOM 2301 N N . PHE A 1 296 ? -8.278 -6.638 21.829 1.00 97.06 296 PHE A N 1
ATOM 2302 C CA . PHE A 1 296 ? -7.591 -6.029 20.690 1.00 97.06 296 PHE A CA 1
ATOM 2303 C C . PHE A 1 296 ? -6.158 -6.551 20.546 1.00 97.06 296 PHE A C 1
ATOM 2305 O O . PHE A 1 296 ? -5.759 -6.958 19.460 1.00 97.06 296 PHE A O 1
ATOM 2312 N N . GLN A 1 297 ? -5.387 -6.560 21.640 1.00 97.25 297 GLN A N 1
ATOM 2313 C CA . GLN A 1 297 ? -3.972 -6.941 21.599 1.00 97.25 297 GLN A CA 1
ATOM 2314 C C . GLN A 1 297 ? -3.775 -8.365 21.078 1.00 97.25 297 GLN A C 1
ATOM 2316 O O . GLN A 1 297 ? -2.853 -8.607 20.304 1.00 97.25 297 GLN A O 1
ATOM 2321 N N . LYS A 1 298 ? -4.667 -9.291 21.442 1.00 96.06 298 LYS A N 1
ATOM 2322 C CA . LYS A 1 298 ? -4.651 -10.657 20.917 1.00 96.06 298 LYS A CA 1
ATOM 2323 C C . LYS A 1 298 ? -4.762 -10.680 19.388 1.00 96.06 298 LYS A C 1
ATOM 2325 O O . LYS A 1 298 ? -3.927 -11.298 18.739 1.00 96.06 298 LYS A O 1
ATOM 2330 N N . GLU A 1 299 ? -5.755 -9.998 18.826 1.00 96.31 299 GLU A N 1
ATOM 2331 C CA . GLU A 1 299 ? -5.987 -9.973 17.375 1.00 96.31 299 GLU A CA 1
ATOM 2332 C C . GLU A 1 299 ? -4.892 -9.210 16.625 1.00 96.31 299 GLU A C 1
ATOM 2334 O O . GLU A 1 299 ? -4.472 -9.611 15.544 1.00 96.31 299 GLU A O 1
ATOM 2339 N N . TYR A 1 300 ? -4.392 -8.114 17.202 1.00 96.25 300 TYR A N 1
ATOM 2340 C CA . TYR A 1 300 ? -3.326 -7.322 16.592 1.00 96.25 300 TYR A CA 1
ATOM 2341 C C . TYR A 1 300 ? -2.029 -8.127 16.486 1.00 96.25 300 TYR A C 1
ATOM 2343 O O . TYR A 1 300 ? -1.371 -8.095 15.444 1.00 96.25 300 TYR A O 1
ATOM 2351 N N . LEU A 1 301 ? -1.676 -8.862 17.544 1.00 95.62 301 LEU A N 1
ATOM 2352 C CA . LEU A 1 301 ? -0.504 -9.736 17.552 1.00 95.62 301 LEU A CA 1
ATOM 2353 C C . LEU A 1 301 ? -0.647 -10.899 16.566 1.00 95.62 301 LEU A C 1
ATOM 2355 O O . LEU A 1 301 ? 0.329 -11.234 15.909 1.00 95.62 301 LEU A O 1
ATOM 2359 N N . ASP A 1 302 ? -1.845 -11.471 16.442 1.00 95.62 302 ASP A N 1
ATOM 2360 C CA . ASP A 1 302 ? -2.121 -12.587 15.531 1.00 95.62 302 ASP A CA 1
ATOM 2361 C C . ASP A 1 302 ? -2.109 -12.165 14.052 1.00 95.62 302 ASP A C 1
ATOM 2363 O O . ASP A 1 302 ? -1.558 -12.867 13.206 1.00 95.62 302 ASP A O 1
ATOM 2367 N N . LYS A 1 303 ? -2.693 -11.003 13.727 1.00 95.88 303 LYS A N 1
ATOM 2368 C CA . LYS A 1 303 ? -3.007 -10.656 12.331 1.00 95.88 303 LYS A CA 1
ATOM 2369 C C . LYS A 1 303 ? -2.148 -9.557 11.724 1.00 95.88 303 LYS A C 1
ATOM 2371 O O . LYS A 1 303 ? -2.051 -9.505 10.502 1.00 95.88 303 LYS A O 1
ATOM 2376 N N . VAL A 1 304 ? -1.552 -8.665 12.519 1.00 96.06 304 VAL A N 1
ATOM 2377 C CA . VAL A 1 304 ? -0.957 -7.417 11.992 1.00 96.06 304 VAL A CA 1
ATOM 2378 C C . VAL A 1 304 ? 0.484 -7.193 12.439 1.00 96.06 304 VAL A C 1
ATOM 2380 O O . VAL A 1 304 ? 1.295 -6.702 11.655 1.00 96.06 304 VAL A O 1
ATOM 2383 N N . ALA A 1 305 ? 0.824 -7.519 13.687 1.00 93.12 305 ALA A N 1
ATOM 2384 C CA . ALA A 1 305 ? 2.079 -7.096 14.306 1.00 93.12 305 ALA A CA 1
ATOM 2385 C C . ALA A 1 305 ? 3.331 -7.524 13.520 1.00 93.12 305 ALA A C 1
ATOM 2387 O O . ALA A 1 305 ? 4.232 -6.698 13.333 1.00 93.12 305 ALA A O 1
ATOM 2388 N N . ASP A 1 306 ? 3.353 -8.761 13.021 1.00 92.56 306 ASP A N 1
ATOM 2389 C CA . ASP A 1 306 ? 4.476 -9.324 12.260 1.00 92.56 306 ASP A CA 1
ATOM 2390 C C . ASP A 1 306 ? 4.681 -8.626 10.908 1.00 92.56 306 ASP A C 1
ATOM 2392 O O . ASP A 1 306 ? 5.816 -8.416 10.475 1.00 92.56 306 ASP A O 1
ATOM 2396 N N . GLY A 1 307 ? 3.601 -8.161 10.272 1.00 90.00 307 GLY A N 1
ATOM 2397 C CA . GLY A 1 307 ? 3.671 -7.386 9.029 1.00 90.00 307 GLY A CA 1
ATOM 2398 C C . GLY A 1 307 ? 4.339 -6.016 9.196 1.00 90.00 307 GLY A C 1
ATOM 2399 O O . GLY A 1 307 ? 4.753 -5.402 8.215 1.00 90.00 307 GLY A O 1
ATOM 2400 N N . LEU A 1 308 ? 4.490 -5.530 10.434 1.00 89.38 308 LEU A N 1
ATOM 2401 C CA . LEU A 1 308 ? 5.058 -4.212 10.737 1.00 89.38 308 LEU A CA 1
ATOM 2402 C C . LEU A 1 308 ? 6.531 -4.250 11.158 1.00 89.38 308 LEU A C 1
ATOM 2404 O O . LEU A 1 308 ? 7.081 -3.190 11.459 1.00 89.38 308 LEU A O 1
ATOM 2408 N N . ILE A 1 309 ? 7.175 -5.424 11.194 1.00 86.81 309 ILE A N 1
ATOM 2409 C CA . ILE A 1 309 ? 8.579 -5.563 11.622 1.00 86.81 309 ILE A CA 1
ATOM 2410 C C . ILE A 1 309 ? 9.487 -4.655 10.788 1.00 86.81 309 ILE A C 1
ATOM 2412 O O . ILE A 1 309 ? 10.205 -3.830 11.349 1.00 86.81 309 ILE A O 1
ATOM 2416 N N . HIS A 1 310 ? 9.393 -4.730 9.454 1.00 80.81 310 HIS A N 1
ATOM 2417 C CA . HIS A 1 310 ? 10.227 -3.906 8.578 1.00 80.81 310 HIS A CA 1
ATOM 2418 C C . HIS A 1 310 ? 9.994 -2.415 8.845 1.00 80.81 310 HIS A C 1
ATOM 2420 O O . HIS A 1 310 ? 10.929 -1.717 9.207 1.00 80.81 310 HIS A O 1
ATOM 2426 N N . ALA A 1 311 ? 8.738 -1.956 8.826 1.00 79.44 311 ALA A N 1
ATOM 2427 C CA . ALA A 1 311 ? 8.389 -0.549 9.036 1.00 79.44 311 ALA A CA 1
ATOM 2428 C C . ALA A 1 311 ? 8.828 0.027 10.402 1.00 79.44 311 ALA A C 1
ATOM 2430 O O . ALA A 1 311 ? 8.951 1.243 10.544 1.00 79.44 311 ALA A O 1
ATOM 2431 N N . LYS A 1 312 ? 9.042 -0.819 11.419 1.00 76.69 312 LYS A N 1
ATOM 2432 C CA . LYS A 1 312 ? 9.557 -0.406 12.736 1.00 76.69 312 LYS A CA 1
ATOM 2433 C C . LYS A 1 312 ? 11.088 -0.354 12.780 1.00 76.69 312 LYS A C 1
ATOM 2435 O O . LYS A 1 312 ? 11.640 0.431 13.549 1.00 76.69 312 LYS A O 1
ATOM 2440 N N . GLU A 1 313 ? 11.771 -1.187 11.998 1.00 75.31 313 GLU A N 1
ATOM 2441 C CA . GLU A 1 313 ? 13.220 -1.422 12.098 1.00 75.31 313 GLU A CA 1
ATOM 2442 C C . GLU A 1 313 ? 14.064 -0.779 10.981 1.00 75.31 313 GLU A C 1
ATOM 2444 O O . GLU A 1 313 ? 15.277 -0.575 11.178 1.00 75.31 313 GLU A O 1
ATOM 2449 N N . SER A 1 314 ? 13.443 -0.495 9.829 1.00 57.16 314 SER A N 1
ATOM 2450 C CA . SER A 1 314 ? 14.0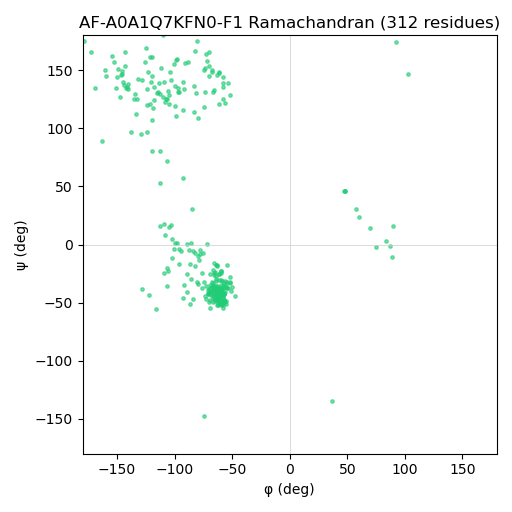68 -0.022 8.581 1.00 57.16 314 SER A CA 1
ATOM 2451 C C . SER A 1 314 ? 14.053 1.488 8.415 1.00 57.16 314 SER A C 1
ATOM 2453 O O . SER A 1 314 ? 12.992 2.083 8.693 1.00 57.16 314 SER A O 1
#

Secondary structure (DSSP, 8-state):
-GGGT--THIIIIII--S------TT--HHHHHHHHHHHHHHHTT--GGGEEEEEEE-S--S-SSS-HHHHHHHHHHHHH-TTTTTT-B--EE-BTBTHHHHHHHHHHHHHHTT-STT-EEEEEEEEEE---TTSGGGGG-EEEEEEEEE-SS-SS----S----------SEE--TT-SS-EE-HHHHHHHHHHHHHHHHHHHHHHHHHTTS----TT--GGGG--S-----SSHHHHHHHHHHHHHHHHTTSHHHHHHHHHH-PPP-GGG-SSHHHHHHHHHHHHHHHHTSHHHHHHHHHHTGGGGHHHHH-

pLDDT: mean 93.25, std 5.01, range [57.16, 98.75]

Radius of gyration: 21.67 Å; Cα contacts (8 Å, |Δi|>4): 439; chains: 1; bounding box: 46×43×58 Å

Foldseek 3Di:
DVVLPDDPCCQCPVQLAPDAAADPPPDAQLNQQLVQVVVVCVVVVHQLLQEQEEEEEEQRAPDPPDGSRVSSVVSVCVVNPPCSNVNYYYDYFDDHPCRLVVQVVVQVVCVVVVVSVRGKYKYKYWYFADADPPDPCRSLTHTHMHIDIGHNDDDPDDDDPFWFFDDDDDPAKDAPPVGPHIDHPDVVVLVVQLVGLLRRVVRRVVVCVVVVVDDADVQGFRLVVDFADDDDPSTLVSQLLSLLSVCQSGCVPHPVVVVLCVVLNDQQDPVVDPDPVVSVVSNVVSSVSSCVDPVSVVSCVGHPPVNCPVRNPD

Nearest PDB structures (foldseek):
  5hwo-assembly1_A  TM=9.038E-01  e=7.502E-24  Myxococcus xanthus DK 1622
  2p8u-assembly1_B  TM=8.745E-01  e=1.958E-19  Homo sapiens
  2wya-assembly2_D  TM=8.581E-01  e=3.171E-18  Homo sapiens
  2f82-assembly1_A  TM=8.553E-01  e=1.201E-17  Brassica juncea
  1xpk-assembly2_D  TM=7.814E-01  e=1.822E-14  Staphylococcus aureus

Sequence (314 aa):
SRARVSDPAKYLHGIGIAKMSIPDTYQDSSVLAANAIFELIERNNLSPANIARIDIATETGVDESKPVAAYVHGMLEQKYGKGALKKTSGVEYKFACVSTADALESSLDWAWAGRANGRSSIVCSTDIAKYPLNTPGESTQGAGAVALLVREEPRLLSFDNVIGTYMEDEDDFWRPLFSTTAVVHGKHSEKCYLKAMEGAVDDWAEQAEAAKLIKAGPGESLVDHVGPMSFHVPYPKMAEKGFAYLLRHFWRGLLRWTEVTQKIGPEPKATSFRKREDFEKAESDYMRHFMETPQFQKEYLDKVADGLIHAKES

Mean predicted aligned error: 4.41 Å

Solvent-accessible surface area (backbone atoms only — not comparable to full-atom values): 17804 Å² total; per-residue (Å²): 74,77,96,69,78,43,67,57,58,57,38,51,67,63,39,26,42,71,46,65,46,76,70,56,99,90,46,52,37,41,53,38,33,36,50,32,44,49,52,52,34,63,78,64,70,56,57,58,81,44,34,44,31,41,34,28,16,31,68,43,69,90,51,97,80,61,40,48,26,60,54,22,52,58,58,50,23,74,75,71,36,85,69,46,52,75,79,34,49,58,48,59,34,72,44,61,91,56,18,45,56,59,49,45,49,58,49,48,52,40,37,76,70,60,70,36,79,93,29,30,36,35,38,26,35,22,33,63,50,44,44,56,84,95,42,90,55,40,84,57,32,33,44,52,43,50,56,44,84,46,50,91,81,58,92,85,71,86,80,75,100,64,78,40,66,56,86,78,97,72,93,27,67,50,61,56,93,93,44,88,36,52,49,70,39,65,78,52,32,56,49,53,51,50,51,38,50,51,44,12,48,49,44,26,48,56,46,29,46,75,73,60,76,52,80,65,54,95,84,55,35,69,71,78,78,50,73,72,53,86,69,80,65,78,37,45,50,53,36,55,52,46,51,50,51,51,50,54,62,58,31,61,93,30,68,70,39,53,57,48,32,72,72,76,44,77,81,78,53,70,90,80,41,95,46,69,68,60,37,54,48,46,46,53,52,48,51,50,56,49,58,69,31,71,71,44,45,53,52,40,59,72,28,36,50,74,78,40,50,58,56,35,68,66